Protein AF-A0A314UUN1-F1 (afdb_monomer_lite)

pLDDT: mean 72.48, std 25.04, range [30.12, 98.25]

Secondary structure (DSSP, 8-state):
--S-HHHHHHHHHHHHHHHHHSTTHHHHHHHTTHHHHHHHHHH-TTS-HHHHHHHHHHHHHHHH-TTTTTT-HHHHHHHHHHHHTTPPPTT--GGGGS---PPPP----------------------PPPHHHHHHHHHHHHHHHHHHHHHHHHS-TTHHHH-HHHHHHHHHHHHHHHHHHHHHHH-TT-HHHHHHHHHHHHHHHHHHHHHHHHHS-----------------------------------------------SHHHHHHHHHHH------------------------

Foldseek 3Di:
DDPDLVVLQVVLVVLVVCVVPPPCSVVVCVVVVVLVVLVVLLPPPPRDPNSNLSSLQVLVVQLPCCPPCVVPNVSVVSNVVCVVVVHDHPPPPPVVPDDPPDPDDPDDDDDDDDDDDPDPPPPPPPVAQDPVRLVVLLVQLVVLLVVLVVLVVPDDLVVLLPDPVNVVSLVSLVVSLVVLVSNCVVVPPVPVSNVSSVVSNVSSVVSNVVNVVSVDPPPDPPDPDPDDDPPDDDDDDDDDDDDDDDDDDDDDDDDDDDDDDDDPVVVVVVCCVVPPDDDDDDDDDDDDDDDDDDDDDDD

InterPro domains:
  IPR002014 VHS domain [PF00790] (3-86)
  IPR002014 VHS domain [PS50179] (1-90)
  IPR004152 GAT domain [PF03127] (142-216)
  IPR004152 GAT domain [PS50909] (129-216)
  IPR008942 ENTH/VHS [G3DSA:1.25.40.90] (2-107)
  IPR008942 ENTH/VHS [SSF48464] (3-90)
  IPR014645 Target of Myb protein 1 [PIRSF036948] (3-283)
  IPR038425 GAT domain superfamily [G3DSA:1.20.58.160] (129-217)
  IPR044836 TOM1-like protein, plant [PTHR46646] (1-294)

Sequence (299 aa):
MLKNPRVQYLSLVLLETCVKNCEKAFSEIAAERVLDEMVKLIDDPQTVVNNRNKALMLIEAWGESTGELRYLPVYEETYKSLRSRGIRFPGRDNESLAPIFTPPRSVSAPESDASLSQQIPHDIPVQGFTAEQTKEAFDVARNSIELLSTVFSSSTQQDALQDDLTATLVQQCRQSQSAVQRIIETAGENEALLFEALNVNDEIHKVLSKYEELMKPLVVPTEPEPAMIPVAVEADESLSHGKEDSLIRKPAASRGLVHAGSHDDMMDDLDEMIFGKKGGSSSEGSQDPKKQQPQQRMT

Organism: NCBI:txid2094558

Structure (mmCIF, N/CA/C/O backbone):
data_AF-A0A314UUN1-F1
#
_entry.id   AF-A0A314UUN1-F1
#
loop_
_atom_site.group_PDB
_atom_site.id
_atom_site.type_symbol
_atom_site.label_atom_id
_atom_site.label_alt_id
_atom_site.label_comp_id
_atom_site.label_asym_id
_atom_site.label_entity_id
_atom_site.label_seq_id
_atom_site.pdbx_PDB_ins_code
_atom_site.Cartn_x
_atom_site.Cartn_y
_atom_site.Cartn_z
_atom_site.occupancy
_atom_site.B_iso_or_equiv
_atom_site.auth_seq_id
_atom_site.auth_comp_id
_atom_site.auth_asym_id
_atom_site.auth_atom_id
_atom_site.pdbx_PDB_model_num
ATOM 1 N N . MET A 1 1 ? -7.505 -9.768 -14.049 1.00 60.72 1 MET A N 1
ATOM 2 C CA . MET A 1 1 ? -7.387 -8.311 -13.820 1.00 60.72 1 MET A CA 1
ATOM 3 C C . MET A 1 1 ? -8.308 -7.844 -12.699 1.00 60.72 1 MET A C 1
ATOM 5 O O . MET A 1 1 ? -9.526 -7.947 -12.818 1.00 60.72 1 MET A O 1
ATOM 9 N N . LEU A 1 2 ? -7.720 -7.369 -11.597 1.00 71.31 2 LEU A N 1
ATOM 10 C CA . LEU A 1 2 ? -8.434 -6.694 -10.506 1.00 71.31 2 LEU A CA 1
ATOM 11 C C . LEU A 1 2 ? -9.172 -5.478 -11.070 1.00 71.31 2 LEU A C 1
ATOM 13 O O . LEU A 1 2 ? -8.597 -4.757 -11.869 1.00 71.31 2 LEU A O 1
ATOM 17 N N . LYS A 1 3 ? -10.425 -5.234 -10.680 1.00 81.62 3 LYS A N 1
ATOM 18 C CA . LYS A 1 3 ? -11.211 -4.114 -11.238 1.00 81.62 3 LYS A CA 1
ATOM 19 C C . LYS A 1 3 ? -11.000 -2.790 -10.507 1.00 81.62 3 LYS A C 1
ATOM 21 O O . LYS A 1 3 ? -11.328 -1.742 -11.044 1.00 81.62 3 LYS A O 1
ATOM 26 N N . ASN A 1 4 ? -10.492 -2.835 -9.276 1.00 91.19 4 ASN A N 1
ATOM 27 C CA . ASN A 1 4 ? -10.320 -1.647 -8.451 1.00 91.19 4 ASN A CA 1
ATOM 28 C C . ASN A 1 4 ? -8.963 -0.981 -8.756 1.00 91.19 4 ASN A C 1
ATOM 30 O O . ASN A 1 4 ? -7.930 -1.600 -8.476 1.00 91.19 4 ASN A O 1
ATOM 34 N N . PRO A 1 5 ? -8.936 0.266 -9.266 1.00 91.25 5 PRO A N 1
ATOM 35 C CA . PRO A 1 5 ? -7.690 0.945 -9.613 1.00 91.25 5 PRO A CA 1
ATOM 36 C C . PRO A 1 5 ? -6.735 1.125 -8.432 1.00 91.25 5 PRO A C 1
ATOM 38 O O . PRO A 1 5 ? -5.525 1.006 -8.608 1.00 91.25 5 PRO A O 1
ATOM 41 N N . ARG A 1 6 ? -7.255 1.363 -7.221 1.00 91.31 6 ARG A N 1
ATOM 42 C CA . ARG A 1 6 ? -6.424 1.499 -6.018 1.00 91.31 6 ARG A CA 1
ATOM 43 C C . ARG A 1 6 ? -5.734 0.181 -5.684 1.00 91.31 6 ARG A C 1
ATOM 45 O O . ARG A 1 6 ? -4.546 0.175 -5.391 1.00 91.31 6 ARG A O 1
ATOM 52 N N . VAL A 1 7 ? -6.461 -0.932 -5.780 1.00 94.31 7 VAL A N 1
ATOM 53 C CA . VAL A 1 7 ? -5.893 -2.263 -5.518 1.00 94.31 7 VAL A CA 1
ATOM 54 C C . VAL A 1 7 ? -4.848 -2.614 -6.573 1.00 94.31 7 VAL A C 1
ATOM 56 O O . VAL A 1 7 ? -3.757 -3.020 -6.206 1.00 94.31 7 VAL A O 1
ATOM 59 N N . GLN A 1 8 ? -5.127 -2.383 -7.860 1.00 94.06 8 GLN A N 1
ATOM 60 C CA . GLN A 1 8 ? -4.140 -2.582 -8.930 1.00 94.06 8 GLN A CA 1
ATOM 61 C C . GLN A 1 8 ? -2.835 -1.815 -8.664 1.00 94.06 8 GLN A C 1
ATOM 63 O O . GLN A 1 8 ? -1.755 -2.387 -8.780 1.00 94.06 8 GLN A O 1
ATOM 68 N N . TYR A 1 9 ? -2.929 -0.532 -8.294 1.00 94.75 9 TYR A N 1
ATOM 69 C CA . TYR A 1 9 ? -1.755 0.291 -8.005 1.00 94.75 9 TYR A CA 1
ATOM 70 C C . TYR A 1 9 ? -0.958 -0.255 -6.819 1.00 94.75 9 TYR A C 1
ATOM 72 O O . TYR A 1 9 ? 0.248 -0.457 -6.926 1.00 94.75 9 TYR A O 1
ATOM 80 N N . LEU A 1 10 ? -1.639 -0.542 -5.705 1.00 95.00 10 LEU A N 1
ATOM 81 C CA . LEU A 1 10 ? -1.003 -1.096 -4.510 1.00 95.00 10 LEU A CA 1
ATOM 82 C C . LEU A 1 10 ? -0.373 -2.466 -4.784 1.00 95.00 10 LEU A C 1
ATOM 84 O O . LEU A 1 10 ? 0.708 -2.741 -4.278 1.00 95.00 10 LEU A O 1
ATOM 88 N N . SER A 1 11 ? -0.982 -3.299 -5.633 1.00 96.56 11 SER A N 1
ATOM 89 C CA . SER A 1 11 ? -0.382 -4.562 -6.073 1.00 96.56 11 SER A CA 1
ATOM 90 C C . SER A 1 11 ? 0.907 -4.349 -6.870 1.00 96.56 11 SER A C 1
ATOM 92 O O . SER A 1 11 ? 1.859 -5.092 -6.668 1.00 96.56 11 SER A O 1
ATOM 94 N N . LEU A 1 12 ? 0.975 -3.332 -7.738 1.00 96.69 12 LEU A N 1
ATOM 95 C CA . LEU A 1 12 ? 2.209 -2.990 -8.459 1.00 96.69 12 LEU A CA 1
ATOM 96 C C . LEU A 1 12 ? 3.297 -2.451 -7.516 1.00 96.69 12 LEU A C 1
ATOM 98 O O . LEU A 1 12 ? 4.469 -2.763 -7.706 1.00 96.69 12 LEU A O 1
ATOM 102 N N . VAL A 1 13 ? 2.925 -1.672 -6.495 1.00 96.19 13 VAL A N 1
ATOM 103 C CA . VAL A 1 13 ? 3.859 -1.206 -5.452 1.00 96.19 13 VAL A CA 1
ATOM 104 C C . VAL A 1 13 ? 4.384 -2.382 -4.632 1.00 96.19 13 VAL A C 1
ATOM 106 O O . VAL A 1 13 ? 5.586 -2.500 -4.432 1.00 96.19 13 VAL A O 1
ATOM 109 N N . LEU A 1 14 ? 3.506 -3.293 -4.211 1.00 96.38 14 LEU A N 1
ATOM 110 C CA . LEU A 1 14 ? 3.915 -4.499 -3.498 1.00 96.38 14 LEU A CA 1
ATOM 111 C C . LEU A 1 14 ? 4.858 -5.353 -4.352 1.00 96.38 14 LEU A C 1
ATOM 113 O O . LEU A 1 14 ? 5.885 -5.801 -3.853 1.00 96.38 14 LEU A O 1
ATOM 117 N N . LEU A 1 15 ? 4.540 -5.535 -5.637 1.00 97.12 15 LEU A N 1
ATOM 118 C CA . LEU A 1 15 ? 5.378 -6.278 -6.576 1.00 97.12 15 LEU A CA 1
ATOM 119 C C . LEU A 1 15 ? 6.791 -5.689 -6.658 1.00 97.12 15 LEU A C 1
ATOM 121 O O . LEU A 1 15 ? 7.762 -6.438 -6.611 1.00 97.12 15 LEU A O 1
ATOM 125 N N . GLU A 1 16 ? 6.902 -4.360 -6.726 1.00 95.50 16 GLU A N 1
ATOM 126 C CA . GLU A 1 16 ? 8.180 -3.645 -6.681 1.00 95.50 16 GLU A CA 1
ATOM 127 C C . GLU A 1 16 ? 8.947 -3.897 -5.378 1.00 95.50 16 GLU A C 1
ATOM 129 O O . GLU A 1 16 ? 10.147 -4.171 -5.404 1.00 95.50 16 GLU A O 1
ATOM 134 N N . THR A 1 17 ? 8.267 -3.822 -4.235 1.00 95.12 17 THR A N 1
ATOM 135 C CA . THR A 1 17 ? 8.888 -4.091 -2.936 1.00 95.12 17 THR A CA 1
ATOM 136 C C . THR A 1 17 ? 9.370 -5.540 -2.852 1.00 95.12 17 THR A C 1
ATOM 138 O O . THR A 1 17 ? 10.487 -5.778 -2.396 1.00 95.12 17 THR A O 1
ATOM 141 N N . CYS A 1 18 ? 8.592 -6.506 -3.344 1.00 95.69 18 CYS A N 1
ATOM 142 C CA . CYS A 1 18 ? 8.978 -7.916 -3.362 1.00 95.69 18 CYS A CA 1
ATOM 143 C C . CYS A 1 18 ? 10.227 -8.163 -4.213 1.00 95.69 18 CYS A C 1
ATOM 145 O O . CYS A 1 18 ? 11.138 -8.836 -3.745 1.00 95.69 18 CYS A O 1
ATOM 147 N N . VAL A 1 19 ? 10.331 -7.595 -5.422 1.00 94.62 19 VAL A N 1
ATOM 148 C CA . VAL A 1 19 ? 11.548 -7.783 -6.240 1.00 94.62 19 VAL A CA 1
ATOM 149 C C . VAL A 1 19 ? 12.795 -7.155 -5.630 1.00 94.62 19 VAL A C 1
ATOM 151 O O . VAL A 1 19 ? 13.887 -7.665 -5.847 1.00 94.62 19 VAL A O 1
ATOM 154 N N . LYS A 1 20 ? 12.642 -6.081 -4.848 1.00 92.69 20 LYS A N 1
ATOM 155 C CA . LYS A 1 20 ? 13.761 -5.417 -4.163 1.00 92.69 20 LYS A CA 1
ATOM 156 C C . 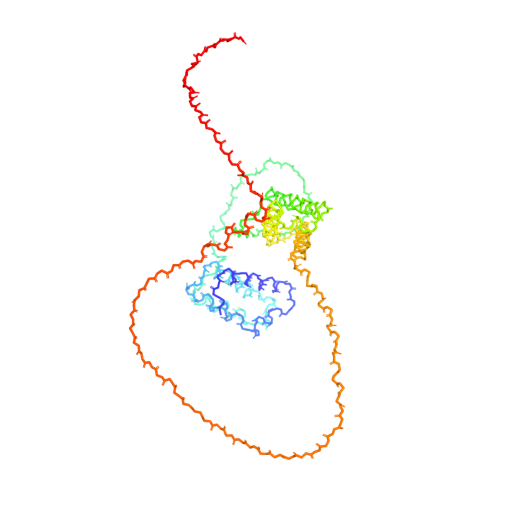LYS A 1 20 ? 14.242 -6.162 -2.917 1.00 92.69 20 LYS A C 1
ATOM 158 O O . LYS A 1 20 ? 15.404 -6.025 -2.556 1.00 92.69 20 LYS A O 1
ATOM 163 N N . ASN A 1 21 ? 13.361 -6.906 -2.248 1.00 93.44 21 ASN A N 1
ATOM 164 C CA . ASN A 1 21 ? 13.634 -7.454 -0.914 1.00 93.44 21 ASN A CA 1
ATOM 165 C C . ASN A 1 21 ? 13.647 -8.986 -0.853 1.00 93.44 21 ASN A C 1
ATOM 167 O O . ASN A 1 21 ? 14.103 -9.548 0.140 1.00 93.44 21 ASN A O 1
ATOM 171 N N . CYS A 1 22 ? 13.136 -9.678 -1.871 1.00 91.56 22 CYS A N 1
ATOM 172 C CA . CYS A 1 22 ? 13.026 -11.132 -1.866 1.00 91.56 22 CYS A CA 1
ATOM 173 C C . CYS A 1 22 ? 13.949 -11.759 -2.912 1.00 91.56 22 CYS A C 1
ATOM 175 O O . CYS A 1 22 ? 13.895 -11.436 -4.101 1.00 91.56 22 CYS A O 1
ATOM 177 N N . GLU A 1 23 ? 14.742 -12.739 -2.481 1.00 88.81 23 GLU A N 1
ATOM 178 C CA . GLU A 1 23 ? 15.488 -13.587 -3.404 1.00 88.81 23 GLU A CA 1
ATOM 179 C C . GLU A 1 23 ? 14.530 -14.332 -4.343 1.00 88.81 23 GLU A C 1
ATOM 181 O O . GLU A 1 23 ? 13.440 -14.746 -3.949 1.00 88.81 23 GLU A O 1
ATOM 186 N N . LYS A 1 24 ? 14.950 -14.531 -5.598 1.00 89.75 24 LYS A N 1
ATOM 187 C CA . LYS A 1 24 ? 14.203 -15.264 -6.640 1.00 89.75 24 LYS A CA 1
ATOM 188 C C . LYS A 1 24 ? 12.847 -14.671 -7.044 1.00 89.75 24 LYS A C 1
ATOM 190 O O . LYS A 1 24 ? 12.211 -15.242 -7.925 1.00 89.75 24 LYS A O 1
ATOM 195 N N . ALA A 1 25 ? 12.433 -13.515 -6.521 1.00 94.00 25 ALA A N 1
ATOM 196 C CA . ALA A 1 25 ? 11.166 -12.879 -6.897 1.00 94.00 25 ALA A CA 1
ATOM 197 C C . ALA A 1 25 ? 11.017 -12.703 -8.419 1.00 94.00 25 ALA A C 1
ATOM 199 O O . ALA A 1 25 ? 9.972 -13.017 -8.979 1.00 94.00 25 ALA A O 1
ATOM 200 N N . PHE A 1 26 ? 12.083 -12.298 -9.116 1.00 95.06 26 PHE A N 1
ATOM 201 C CA . PHE A 1 26 ? 12.085 -12.215 -10.581 1.00 95.06 26 PHE A CA 1
ATOM 202 C C . PHE A 1 26 ? 11.836 -13.566 -11.275 1.00 95.06 26 PHE A C 1
ATOM 204 O O . PHE A 1 26 ? 11.171 -13.631 -12.304 1.00 95.06 26 PHE A O 1
ATOM 211 N N . SER A 1 27 ? 12.326 -14.673 -10.717 1.00 94.75 27 SER A N 1
ATOM 212 C CA . SER A 1 27 ? 12.075 -16.000 -11.296 1.00 94.75 27 SER A CA 1
ATOM 213 C C . SER A 1 27 ? 10.602 -16.393 -11.167 1.00 94.75 27 SER A C 1
ATOM 215 O O . SER A 1 27 ? 10.014 -16.872 -12.133 1.00 94.75 27 SER A O 1
ATOM 217 N N . GLU A 1 28 ? 9.990 -16.120 -10.013 1.00 96.00 28 GLU A N 1
ATOM 218 C CA . GLU A 1 28 ? 8.566 -16.387 -9.768 1.00 96.00 28 GLU A CA 1
ATOM 219 C C . GLU A 1 28 ? 7.663 -15.514 -10.649 1.00 96.00 28 GLU A C 1
ATOM 221 O O . GLU A 1 28 ? 6.730 -16.004 -11.275 1.00 96.00 28 GLU A O 1
ATOM 226 N N . ILE A 1 29 ? 7.980 -14.224 -10.782 1.00 96.19 29 ILE A N 1
ATOM 227 C CA . ILE A 1 29 ? 7.238 -13.286 -11.641 1.00 96.19 29 ILE A CA 1
ATOM 228 C C . ILE A 1 29 ? 7.252 -13.744 -13.105 1.00 96.19 29 ILE A C 1
ATOM 230 O O . ILE A 1 29 ? 6.233 -13.638 -13.795 1.00 96.19 29 ILE A O 1
ATOM 234 N N . ALA A 1 30 ? 8.392 -14.254 -13.579 1.00 94.62 30 ALA A N 1
ATOM 235 C CA . ALA A 1 30 ? 8.507 -14.828 -14.913 1.00 94.62 30 ALA A CA 1
ATOM 236 C C . ALA A 1 30 ? 7.704 -16.136 -15.048 1.00 94.62 30 ALA A C 1
ATOM 238 O O . ALA A 1 30 ? 6.977 -16.301 -16.028 1.00 94.62 30 ALA A O 1
ATOM 239 N N . ALA A 1 31 ? 7.801 -17.041 -14.068 1.00 95.50 31 ALA A N 1
ATOM 240 C CA . ALA A 1 31 ? 7.106 -18.330 -14.074 1.00 95.50 31 ALA A CA 1
ATOM 241 C C . ALA A 1 31 ? 5.575 -18.175 -14.044 1.00 95.50 31 ALA A C 1
ATOM 243 O O . ALA A 1 31 ? 4.873 -18.795 -14.843 1.00 95.50 31 ALA A O 1
ATOM 244 N N . GLU A 1 32 ? 5.069 -17.276 -13.200 1.00 96.25 32 GLU A N 1
ATOM 245 C CA . GLU A 1 32 ? 3.642 -16.965 -13.046 1.00 96.25 32 GLU A CA 1
ATOM 246 C C . GLU A 1 32 ? 3.105 -16.023 -14.136 1.00 96.25 32 GLU A C 1
ATOM 248 O O . GLU A 1 32 ? 1.952 -15.591 -14.094 1.00 96.25 32 GLU A O 1
ATOM 253 N N . ARG A 1 33 ? 3.927 -15.694 -15.143 1.00 95.25 33 ARG A N 1
ATOM 254 C CA . ARG A 1 33 ? 3.548 -14.858 -16.295 1.00 95.25 33 ARG A CA 1
ATOM 255 C C . ARG A 1 33 ? 2.972 -13.498 -15.889 1.00 95.25 33 ARG A C 1
ATOM 257 O O . ARG A 1 33 ? 2.126 -12.931 -16.581 1.00 95.25 33 ARG A O 1
ATOM 264 N N . VAL A 1 34 ? 3.461 -12.932 -14.788 1.00 96.69 34 VAL A N 1
ATOM 265 C CA . VAL A 1 34 ? 2.991 -11.639 -14.271 1.00 96.69 34 VAL A CA 1
ATOM 266 C C . VAL A 1 34 ? 3.277 -10.512 -15.271 1.00 96.69 34 VAL A C 1
ATOM 268 O O . VAL A 1 34 ? 2.466 -9.595 -15.398 1.00 96.69 34 VAL A O 1
ATOM 271 N N . LEU A 1 35 ? 4.368 -10.604 -16.048 1.00 96.31 35 LEU A N 1
ATOM 272 C CA . LEU A 1 35 ? 4.652 -9.654 -17.133 1.00 96.31 35 LEU A CA 1
ATOM 273 C C . LEU A 1 35 ? 3.529 -9.615 -18.174 1.00 96.31 35 LEU A C 1
ATOM 275 O O . LEU A 1 35 ? 3.177 -8.528 -18.627 1.00 96.31 35 LEU A O 1
ATOM 279 N N . ASP A 1 36 ? 2.922 -10.754 -18.512 1.00 97.25 36 ASP A N 1
ATOM 280 C CA . ASP A 1 36 ? 1.821 -10.796 -19.480 1.00 97.25 36 ASP A CA 1
ATOM 281 C C . ASP A 1 36 ? 0.597 -10.047 -18.946 1.00 97.25 36 ASP A C 1
ATOM 283 O O . ASP A 1 36 ? -0.061 -9.310 -19.681 1.00 97.25 36 ASP A O 1
ATOM 287 N N . GLU A 1 37 ? 0.298 -10.197 -17.655 1.00 96.69 37 GLU A N 1
ATOM 288 C CA . GLU A 1 37 ? -0.764 -9.435 -17.002 1.00 96.69 37 GLU A CA 1
ATOM 289 C C . GLU A 1 37 ? -0.424 -7.938 -16.963 1.00 96.69 37 GLU A C 1
ATOM 291 O O . GLU A 1 37 ? -1.279 -7.112 -17.271 1.00 96.69 37 GLU A O 1
ATOM 296 N N . MET A 1 38 ? 0.823 -7.551 -16.684 1.00 97.19 38 MET A N 1
ATOM 297 C CA . MET A 1 38 ? 1.232 -6.142 -16.746 1.00 97.19 38 MET A CA 1
ATOM 298 C C . MET A 1 38 ? 1.097 -5.562 -18.161 1.00 97.19 38 MET A C 1
ATOM 300 O O . MET A 1 38 ? 0.637 -4.431 -18.316 1.00 97.19 38 MET A O 1
ATOM 304 N N . VAL A 1 39 ? 1.421 -6.333 -19.203 1.00 97.50 39 VAL A N 1
ATOM 305 C CA . VAL A 1 39 ? 1.206 -5.925 -20.601 1.00 97.50 39 VAL A CA 1
ATOM 306 C C . VAL A 1 39 ? -0.285 -5.769 -20.902 1.00 97.50 39 VAL A C 1
ATOM 308 O O . VAL A 1 39 ? -0.679 -4.757 -21.477 1.00 97.50 39 VAL A O 1
ATOM 311 N N . LYS A 1 40 ? -1.141 -6.697 -20.451 1.00 96.44 40 LYS A N 1
ATOM 312 C CA . LYS A 1 40 ? -2.606 -6.557 -20.573 1.00 96.44 40 LYS A CA 1
ATOM 313 C C . LYS A 1 40 ? -3.121 -5.305 -19.863 1.00 96.44 40 LYS A C 1
ATOM 315 O O . LYS A 1 40 ? -3.986 -4.621 -20.399 1.00 96.44 40 LYS A O 1
ATOM 320 N N . LEU A 1 41 ? -2.584 -4.995 -18.682 1.00 95.69 41 LEU A N 1
ATOM 321 C CA . LEU A 1 41 ? -2.925 -3.785 -17.934 1.00 95.69 41 LEU A CA 1
ATOM 322 C C . LEU A 1 41 ? -2.558 -2.520 -18.723 1.00 95.69 41 LEU A C 1
ATOM 324 O O . LEU A 1 41 ? -3.328 -1.561 -18.735 1.00 95.69 41 LEU A O 1
ATOM 328 N N . ILE A 1 42 ? -1.397 -2.516 -19.383 1.00 96.62 42 ILE A N 1
ATOM 329 C CA . ILE A 1 42 ? -0.93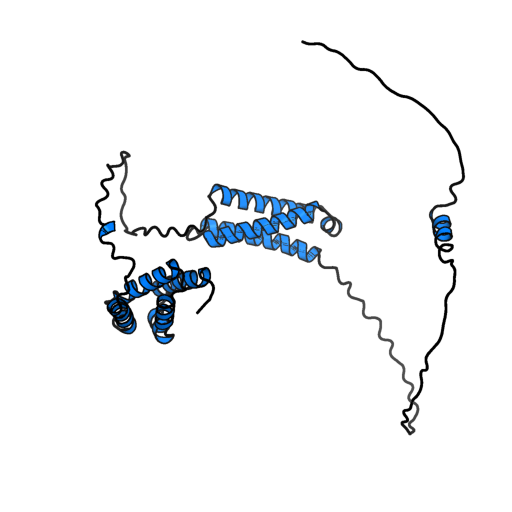7 -1.397 -20.214 1.00 96.62 42 ILE A CA 1
ATOM 330 C C . ILE A 1 42 ? -1.830 -1.221 -21.445 1.00 96.62 42 ILE A C 1
ATOM 332 O O . ILE A 1 42 ? -2.200 -0.089 -21.771 1.00 96.62 42 ILE A O 1
ATOM 336 N N . ASP A 1 43 ? -2.189 -2.333 -22.083 1.00 95.88 43 ASP A N 1
ATOM 337 C CA . ASP A 1 43 ? -2.951 -2.370 -23.330 1.00 95.88 43 ASP A CA 1
ATOM 338 C C . ASP A 1 43 ? -4.443 -2.074 -23.145 1.00 95.88 43 ASP A C 1
ATOM 340 O O . ASP A 1 43 ? -5.095 -1.620 -24.085 1.00 95.88 43 ASP A O 1
ATOM 344 N N . ASP A 1 44 ? -4.991 -2.288 -21.947 1.00 95.06 44 ASP A N 1
ATOM 345 C CA . ASP A 1 44 ? -6.377 -1.944 -21.637 1.00 95.06 44 ASP A CA 1
ATOM 346 C C . ASP A 1 44 ? -6.553 -0.414 -21.607 1.00 95.06 44 ASP A C 1
ATOM 348 O O . ASP A 1 44 ? -6.003 0.240 -20.716 1.00 95.06 44 ASP A O 1
ATOM 352 N N . PRO A 1 45 ? -7.335 0.194 -22.523 1.00 92.12 45 PRO A N 1
ATOM 353 C CA . PRO A 1 45 ? -7.552 1.639 -22.555 1.00 92.12 45 PRO A CA 1
ATOM 354 C C . PRO A 1 45 ? -8.283 2.170 -21.313 1.00 92.12 45 PRO A C 1
ATOM 356 O O . PRO A 1 45 ? -8.125 3.345 -20.986 1.00 92.12 45 PRO A O 1
ATOM 359 N N . GLN A 1 46 ? -9.041 1.330 -20.600 1.00 93.19 46 GLN A N 1
ATOM 360 C CA . GLN A 1 46 ? -9.768 1.709 -19.383 1.00 93.19 46 GLN A CA 1
ATOM 361 C C . GLN A 1 46 ? -8.866 1.773 -18.143 1.00 93.19 46 GLN A C 1
ATOM 363 O O . GLN A 1 46 ? -9.277 2.294 -17.104 1.00 93.19 46 GLN A O 1
ATOM 368 N N . THR A 1 47 ? -7.626 1.284 -18.233 1.00 94.38 47 THR A N 1
ATOM 369 C CA . THR A 1 47 ? -6.669 1.371 -17.130 1.00 94.38 47 THR A CA 1
ATOM 370 C C . THR A 1 47 ? -6.355 2.827 -16.786 1.00 94.38 47 THR A C 1
ATOM 372 O O . THR A 1 47 ? -5.975 3.635 -17.645 1.00 94.38 47 THR A O 1
ATOM 375 N N . VAL A 1 48 ? -6.448 3.141 -15.491 1.00 93.50 48 VAL A N 1
ATOM 376 C CA . VAL A 1 48 ? -6.085 4.446 -14.927 1.00 93.50 48 VAL A CA 1
ATOM 377 C C . VAL A 1 48 ? -4.624 4.774 -15.241 1.00 93.50 48 VAL A C 1
ATOM 379 O O . VAL A 1 48 ? -3.734 3.945 -15.056 1.00 93.50 48 VAL A O 1
ATOM 382 N N . VAL A 1 49 ? -4.373 6.008 -15.687 1.00 92.75 49 VAL A N 1
ATOM 383 C CA . VAL A 1 49 ? -3.061 6.473 -16.173 1.00 92.75 49 VAL A CA 1
ATOM 384 C C . VAL A 1 49 ? -1.936 6.183 -15.180 1.00 92.75 49 VAL A C 1
ATOM 386 O O . VAL A 1 49 ? -0.910 5.642 -15.576 1.00 92.75 49 VAL A O 1
ATOM 389 N N . ASN A 1 50 ? -2.145 6.449 -13.889 1.00 91.62 50 ASN A N 1
ATOM 390 C CA . ASN A 1 50 ? -1.134 6.206 -12.855 1.00 91.62 50 ASN A CA 1
ATOM 391 C C . ASN A 1 50 ? -0.739 4.725 -12.748 1.00 91.62 50 ASN A C 1
ATOM 393 O O . ASN A 1 50 ? 0.436 4.415 -12.563 1.00 91.62 50 ASN A O 1
ATOM 397 N N . ASN A 1 51 ? -1.692 3.806 -12.919 1.00 95.06 51 ASN A N 1
ATOM 398 C CA . ASN A 1 51 ? -1.445 2.364 -12.864 1.00 95.06 51 ASN A CA 1
ATOM 399 C C . ASN A 1 51 ? -0.666 1.907 -14.096 1.00 95.06 51 ASN A C 1
ATOM 401 O O . ASN A 1 51 ? 0.319 1.181 -13.971 1.00 95.06 51 ASN A O 1
ATOM 405 N N . ARG A 1 52 ? -1.073 2.391 -15.278 1.00 95.94 52 ARG A N 1
ATOM 406 C CA . ARG A 1 52 ? -0.353 2.154 -16.535 1.00 95.94 52 ARG A CA 1
ATOM 407 C C . ARG A 1 52 ? 1.085 2.668 -16.439 1.00 95.94 52 ARG A C 1
ATOM 409 O O . ARG A 1 52 ? 2.011 1.928 -16.751 1.00 95.94 52 ARG A O 1
ATOM 416 N N . ASN A 1 53 ? 1.278 3.890 -15.944 1.00 95.38 53 ASN A N 1
ATOM 417 C CA . ASN A 1 53 ? 2.601 4.487 -15.762 1.00 95.38 53 ASN A CA 1
ATOM 418 C C . ASN A 1 53 ? 3.451 3.690 -14.772 1.00 95.38 53 ASN A C 1
ATOM 420 O O . ASN A 1 53 ? 4.618 3.442 -15.052 1.00 95.38 53 ASN A O 1
ATOM 424 N N . LYS A 1 54 ? 2.878 3.236 -13.650 1.00 96.06 54 LYS A N 1
ATOM 425 C CA . LYS A 1 54 ? 3.602 2.398 -12.687 1.00 96.06 54 LYS A CA 1
ATOM 426 C C . LYS A 1 54 ? 4.065 1.082 -13.307 1.00 96.06 54 LYS A C 1
ATOM 428 O O . LYS A 1 54 ? 5.226 0.726 -13.145 1.00 96.06 54 LYS A O 1
ATOM 433 N N . ALA A 1 55 ? 3.199 0.402 -14.058 1.00 97.38 55 ALA A N 1
ATOM 434 C CA . ALA A 1 55 ? 3.573 -0.818 -14.769 1.00 97.38 55 ALA A CA 1
ATOM 435 C C . ALA A 1 55 ? 4.682 -0.566 -15.805 1.00 97.38 55 ALA A C 1
ATOM 437 O O . ALA A 1 55 ? 5.633 -1.340 -15.877 1.00 97.38 55 ALA A O 1
ATOM 438 N N . LEU A 1 56 ? 4.601 0.538 -16.557 1.00 97.31 56 LEU A N 1
ATOM 439 C CA . LEU A 1 56 ? 5.643 0.933 -17.507 1.00 97.31 56 LEU A CA 1
ATOM 440 C C . LEU A 1 56 ? 6.982 1.206 -16.813 1.00 97.31 56 LEU A C 1
ATOM 442 O O . LEU A 1 56 ? 7.991 0.673 -17.258 1.00 97.31 56 LEU A O 1
ATOM 446 N N . MET A 1 57 ? 6.997 1.959 -15.707 1.00 95.81 57 MET A N 1
ATOM 447 C CA . MET A 1 57 ? 8.225 2.218 -14.939 1.00 95.81 57 MET A CA 1
ATOM 448 C C . MET A 1 57 ? 8.899 0.921 -14.480 1.00 95.81 57 MET A C 1
ATOM 450 O O . MET A 1 57 ? 10.111 0.782 -14.607 1.00 95.81 57 MET A O 1
ATOM 454 N N . LEU A 1 58 ? 8.119 -0.044 -13.981 1.00 97.00 58 LEU A N 1
ATOM 455 C CA . LEU A 1 58 ? 8.661 -1.337 -13.555 1.00 97.00 58 LEU A CA 1
ATOM 456 C C . LEU A 1 58 ? 9.244 -2.126 -14.731 1.00 97.00 58 LEU A C 1
ATOM 458 O O . LEU A 1 58 ? 10.360 -2.627 -14.633 1.00 97.00 58 LEU A O 1
ATOM 462 N N . ILE A 1 59 ? 8.528 -2.202 -15.857 1.00 96.94 59 ILE A N 1
ATOM 463 C CA . ILE A 1 59 ? 9.016 -2.925 -17.039 1.00 96.94 59 ILE A CA 1
ATOM 464 C C . ILE A 1 59 ? 10.275 -2.269 -17.624 1.00 96.94 59 ILE A C 1
ATOM 466 O O . ILE A 1 59 ? 11.167 -2.993 -18.057 1.00 96.94 59 ILE A O 1
ATOM 470 N N . GLU A 1 60 ? 10.382 -0.937 -17.628 1.00 95.69 60 GLU A N 1
ATOM 471 C CA . GLU A 1 60 ? 11.614 -0.246 -18.047 1.00 95.69 60 GLU A CA 1
ATOM 472 C C . GLU A 1 60 ? 12.773 -0.582 -17.112 1.00 95.69 60 GLU A C 1
ATOM 474 O O . GLU A 1 60 ? 13.803 -1.065 -17.577 1.00 95.69 60 GLU A O 1
ATOM 479 N N . ALA A 1 61 ? 12.580 -0.428 -15.799 1.00 94.31 61 ALA A N 1
ATOM 480 C CA . ALA A 1 61 ? 13.616 -0.708 -14.810 1.00 94.31 61 ALA A CA 1
ATOM 481 C C . ALA A 1 61 ? 14.140 -2.152 -14.906 1.00 94.31 61 ALA A C 1
ATOM 483 O O . ALA A 1 61 ? 15.346 -2.388 -14.860 1.00 94.31 61 ALA A O 1
ATOM 484 N N . TRP A 1 62 ? 13.247 -3.129 -15.078 1.00 95.44 62 TRP A N 1
ATOM 485 C CA . TRP A 1 62 ? 13.638 -4.534 -15.200 1.00 95.44 62 TRP A CA 1
ATOM 486 C C . TRP A 1 62 ? 14.234 -4.853 -16.573 1.00 95.44 62 TRP A C 1
ATOM 488 O O . TRP A 1 62 ? 15.240 -5.551 -16.662 1.00 95.44 62 TRP A O 1
ATOM 498 N N . GLY A 1 63 ? 13.657 -4.319 -17.650 1.00 94.25 63 GLY A N 1
ATOM 499 C CA . GLY A 1 63 ? 14.146 -4.537 -19.010 1.00 94.25 63 GLY A CA 1
ATOM 500 C C . GLY A 1 63 ? 15.518 -3.916 -19.280 1.00 94.25 63 GLY A C 1
ATOM 501 O O . GLY A 1 63 ? 16.248 -4.409 -20.139 1.00 94.25 63 GLY A O 1
ATOM 502 N N . GLU A 1 64 ? 15.884 -2.861 -18.548 1.00 91.69 64 GLU A N 1
ATOM 503 C CA . GLU A 1 64 ? 17.197 -2.212 -18.627 1.00 91.69 64 GLU A CA 1
ATOM 504 C C . GLU A 1 64 ? 18.233 -2.812 -17.658 1.00 91.69 64 GLU A C 1
ATOM 506 O O . GLU A 1 64 ? 19.434 -2.576 -17.831 1.00 91.69 64 GLU A O 1
ATOM 511 N N . SER A 1 65 ? 17.816 -3.662 -16.706 1.00 89.81 65 SER A N 1
ATOM 512 C CA . SER A 1 65 ? 18.705 -4.367 -15.765 1.00 89.81 65 SER A CA 1
ATOM 513 C C . SER A 1 65 ? 19.442 -5.547 -16.423 1.00 89.81 65 SER A C 1
ATOM 515 O O . SER A 1 65 ? 19.370 -6.712 -16.023 1.00 89.81 65 SER A O 1
ATOM 517 N N . THR A 1 66 ? 20.215 -5.226 -17.459 1.00 73.62 66 THR A N 1
ATOM 518 C CA . THR A 1 66 ? 21.014 -6.153 -18.277 1.00 73.62 66 THR A CA 1
ATOM 519 C C . THR A 1 66 ? 22.187 -6.793 -17.533 1.00 73.62 66 THR A C 1
ATOM 521 O O . THR A 1 66 ? 22.911 -7.592 -18.116 1.00 73.62 66 THR A O 1
ATOM 524 N N . GLY A 1 67 ? 22.424 -6.451 -16.267 1.00 81.12 67 GLY A N 1
ATOM 525 C CA . GLY A 1 67 ? 23.404 -7.124 -15.415 1.00 81.12 67 GLY A CA 1
ATOM 526 C C . GLY A 1 67 ? 22.765 -8.267 -14.633 1.00 81.12 67 GLY A C 1
ATOM 527 O O . GLY A 1 67 ? 23.150 -9.428 -14.802 1.00 81.12 67 GLY A O 1
ATOM 528 N N . GLU A 1 68 ? 21.786 -7.903 -13.806 1.00 81.44 68 GLU A N 1
ATOM 529 C CA . GLU A 1 68 ? 21.122 -8.753 -12.816 1.00 81.44 68 GLU A CA 1
ATOM 530 C C . GLU A 1 68 ? 20.169 -9.765 -13.457 1.00 81.44 68 GLU A C 1
ATOM 532 O O . GLU A 1 68 ? 20.143 -10.920 -13.046 1.00 81.44 68 GLU A O 1
ATOM 537 N N . LEU A 1 69 ? 19.447 -9.378 -14.514 1.00 88.62 69 LEU A N 1
ATOM 538 C CA . LEU A 1 69 ? 18.373 -10.192 -15.097 1.00 88.62 69 LEU A CA 1
ATOM 539 C C . LEU A 1 69 ? 18.760 -10.915 -16.392 1.00 88.62 69 LEU A C 1
ATOM 541 O O . LEU A 1 69 ? 17.890 -11.415 -17.100 1.00 88.62 69 LEU A O 1
ATOM 545 N N . ARG A 1 70 ? 20.057 -11.054 -16.705 1.00 88.19 70 ARG A N 1
ATOM 546 C CA . ARG A 1 70 ? 20.511 -11.730 -17.947 1.00 88.19 70 ARG A CA 1
ATOM 547 C C . ARG A 1 70 ? 20.004 -13.155 -18.118 1.00 88.19 70 ARG A C 1
ATOM 549 O O . ARG A 1 70 ? 19.873 -13.622 -19.243 1.00 88.19 70 ARG A O 1
ATOM 556 N N . TYR A 1 71 ? 19.759 -13.856 -17.016 1.00 91.25 71 TYR A N 1
ATOM 557 C CA . TYR A 1 71 ? 19.257 -15.229 -17.033 1.00 91.25 71 TYR A CA 1
ATOM 558 C C . TYR A 1 71 ? 17.736 -15.309 -17.271 1.00 91.25 71 TYR A C 1
ATOM 560 O O . TYR A 1 71 ? 17.214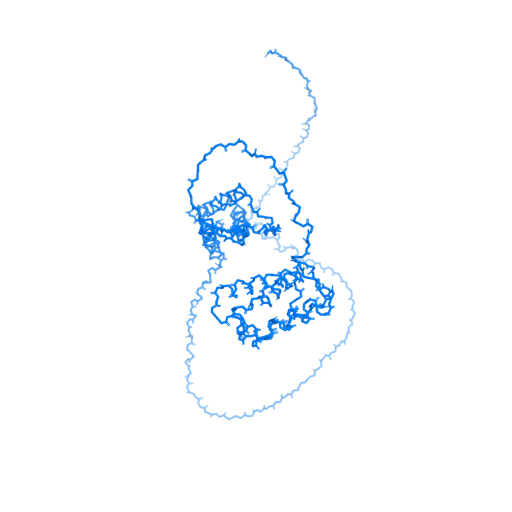 -16.400 -17.486 1.00 91.25 71 TYR A O 1
ATOM 568 N N . LEU A 1 72 ? 17.034 -14.169 -17.271 1.00 94.19 72 LEU A N 1
ATOM 569 C CA . LEU A 1 72 ? 15.596 -14.041 -17.514 1.00 94.19 72 LEU A CA 1
ATOM 570 C C . LEU A 1 72 ? 15.355 -13.085 -18.701 1.00 94.19 72 LEU A C 1
ATOM 572 O O . LEU A 1 72 ? 14.919 -11.949 -18.507 1.00 94.19 72 LEU A O 1
ATOM 576 N N . PRO A 1 73 ? 15.598 -13.524 -19.952 1.00 93.88 73 PRO A N 1
ATOM 577 C CA . PRO A 1 73 ? 15.499 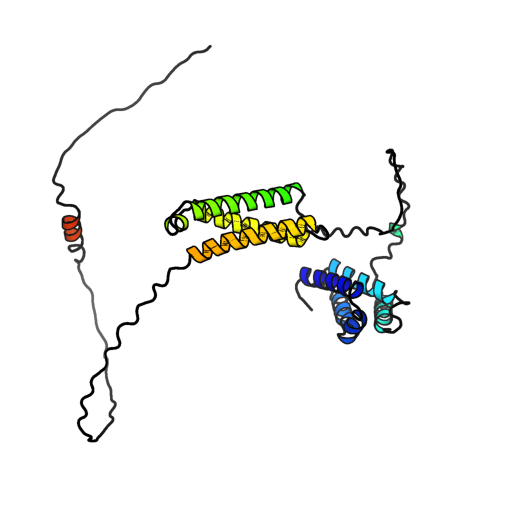-12.662 -21.139 1.00 93.88 73 PRO A CA 1
ATOM 578 C C . PRO A 1 73 ? 14.096 -12.076 -21.362 1.00 93.88 73 PRO A C 1
ATOM 580 O O . PRO A 1 73 ? 13.958 -11.029 -21.992 1.00 93.88 73 PRO A O 1
ATOM 583 N N . VAL A 1 74 ? 13.060 -12.697 -20.787 1.00 96.00 74 VAL A N 1
ATOM 584 C CA . VAL A 1 74 ? 11.659 -12.259 -20.881 1.00 96.00 74 VAL A CA 1
ATOM 585 C C . VAL A 1 74 ? 11.450 -10.795 -20.471 1.00 96.00 74 VAL A C 1
ATOM 587 O O . VAL A 1 74 ? 10.609 -10.114 -21.057 1.00 96.00 74 VAL A O 1
ATOM 590 N N . TYR A 1 75 ? 12.225 -10.274 -19.513 1.00 96.75 75 TYR A N 1
ATOM 591 C CA . TYR A 1 75 ? 12.125 -8.877 -19.078 1.00 96.75 75 TYR A CA 1
ATOM 592 C C . TYR A 1 75 ? 12.597 -7.908 -20.164 1.00 96.75 75 TYR A C 1
ATOM 594 O O . TYR A 1 75 ? 11.873 -6.981 -20.538 1.00 96.75 75 TYR A O 1
ATOM 602 N N . GLU A 1 76 ? 13.787 -8.154 -20.714 1.00 96.38 76 GLU A N 1
ATOM 603 C CA . GLU A 1 76 ? 14.365 -7.348 -21.790 1.00 96.38 76 GLU A CA 1
ATOM 604 C C . GLU A 1 76 ? 13.519 -7.446 -23.070 1.00 96.38 76 GLU A C 1
ATOM 606 O O . GLU A 1 76 ? 13.253 -6.435 -23.727 1.00 96.38 76 GLU A O 1
ATOM 611 N N . GLU A 1 77 ? 13.050 -8.648 -23.412 1.00 96.56 77 GLU A N 1
ATOM 612 C CA . GLU A 1 77 ? 12.179 -8.889 -24.565 1.00 96.56 77 GLU A CA 1
ATOM 613 C C . GLU A 1 77 ? 10.847 -8.144 -24.442 1.00 96.56 77 GLU A C 1
ATOM 615 O O . GLU A 1 77 ? 10.429 -7.475 -25.391 1.00 96.56 77 GLU A O 1
ATOM 620 N N . THR A 1 78 ? 10.207 -8.193 -23.269 1.00 97.62 78 THR A N 1
ATOM 621 C CA . THR A 1 78 ? 8.941 -7.488 -23.021 1.00 97.62 78 THR A CA 1
ATOM 622 C C . THR A 1 78 ? 9.124 -5.980 -23.147 1.00 97.62 78 THR A C 1
ATOM 624 O O . THR A 1 78 ? 8.358 -5.317 -23.851 1.00 97.62 78 THR A O 1
ATOM 627 N N . TYR A 1 79 ? 10.176 -5.429 -22.539 1.00 97.00 79 TYR A N 1
ATOM 628 C CA . TYR A 1 79 ? 10.497 -4.009 -22.647 1.00 97.00 79 TYR A CA 1
ATOM 629 C C . TYR A 1 79 ? 10.740 -3.573 -24.102 1.00 97.00 79 TYR A C 1
ATOM 631 O O . TYR A 1 79 ? 10.128 -2.612 -24.583 1.00 97.00 79 TYR A O 1
ATOM 639 N N . LYS A 1 80 ? 11.577 -4.307 -24.848 1.00 96.12 80 LYS A N 1
ATOM 640 C CA . LYS A 1 80 ? 11.846 -4.026 -26.269 1.00 96.12 80 LYS A CA 1
ATOM 641 C C . LYS A 1 80 ? 10.594 -4.157 -27.135 1.00 96.12 80 LYS A C 1
ATOM 643 O O . LYS A 1 80 ? 10.405 -3.338 -28.033 1.00 96.12 80 LYS A O 1
ATOM 648 N N . SER A 1 81 ? 9.740 -5.140 -26.857 1.00 97.69 81 SER A N 1
ATOM 649 C CA . SER A 1 81 ? 8.463 -5.348 -27.549 1.00 97.69 81 SER A CA 1
ATOM 650 C C . SER A 1 81 ? 7.504 -4.171 -27.345 1.00 97.69 81 SER A C 1
ATOM 652 O O . SER A 1 81 ? 6.943 -3.643 -28.304 1.00 97.69 81 SER A O 1
ATOM 654 N N . LEU A 1 82 ? 7.363 -3.667 -26.115 1.00 97.06 82 LEU A N 1
ATOM 655 C CA . LEU A 1 82 ? 6.546 -2.476 -25.857 1.00 97.06 82 LEU A CA 1
ATOM 656 C C . LEU A 1 82 ? 7.114 -1.234 -26.562 1.00 97.06 82 LEU A C 1
ATOM 658 O O . LEU A 1 82 ? 6.358 -0.458 -27.152 1.00 97.06 82 LEU A O 1
ATOM 662 N N . ARG A 1 83 ? 8.444 -1.067 -26.586 1.00 95.44 83 ARG A N 1
ATOM 663 C CA . ARG A 1 83 ? 9.076 0.042 -27.322 1.00 95.44 83 ARG A CA 1
ATOM 664 C C . ARG A 1 83 ? 8.896 -0.062 -28.834 1.00 95.44 83 ARG A C 1
ATOM 666 O O . ARG A 1 83 ? 8.638 0.959 -29.468 1.00 95.44 83 ARG A O 1
ATOM 673 N N . SER A 1 84 ? 8.992 -1.255 -29.421 1.00 97.31 84 SER A N 1
ATOM 674 C CA . SER A 1 84 ? 8.784 -1.442 -30.865 1.00 97.31 84 SER A CA 1
ATOM 675 C C . SER A 1 84 ? 7.332 -1.187 -31.286 1.00 97.31 84 SER A C 1
ATOM 677 O O . SER A 1 84 ? 7.093 -0.736 -32.404 1.00 97.31 84 SER A O 1
ATOM 679 N N . ARG A 1 85 ? 6.374 -1.368 -30.367 1.00 96.44 85 ARG A N 1
ATOM 680 C CA . ARG A 1 85 ? 4.962 -0.971 -30.521 1.00 96.44 85 ARG A CA 1
ATOM 681 C C . ARG A 1 85 ? 4.721 0.540 -30.402 1.00 96.44 85 ARG A C 1
ATOM 683 O O . ARG A 1 85 ? 3.593 0.989 -30.579 1.00 96.44 85 ARG A O 1
ATOM 690 N N . GLY A 1 86 ? 5.753 1.330 -30.099 1.00 93.25 86 GLY A N 1
ATOM 691 C CA . GLY A 1 86 ? 5.663 2.785 -29.966 1.00 93.25 86 GLY A CA 1
ATOM 692 C C . GLY A 1 86 ? 5.209 3.278 -28.589 1.00 93.25 86 GLY A C 1
ATOM 693 O O . GLY A 1 86 ? 4.931 4.469 -28.439 1.00 93.25 86 GLY A O 1
ATOM 694 N N . ILE A 1 87 ? 5.149 2.405 -27.577 1.00 94.44 87 ILE A N 1
ATOM 695 C CA . ILE A 1 87 ? 4.779 2.801 -26.214 1.00 94.44 87 ILE A CA 1
ATOM 696 C C . ILE A 1 87 ? 5.899 3.654 -25.608 1.00 94.44 87 ILE A C 1
ATOM 698 O O . ILE A 1 87 ? 7.080 3.297 -25.647 1.00 94.44 87 ILE A O 1
ATOM 702 N N . ARG A 1 88 ? 5.519 4.812 -25.059 1.00 91.25 88 ARG A N 1
ATOM 703 C CA . ARG A 1 88 ? 6.430 5.750 -24.396 1.00 91.25 88 ARG A CA 1
ATOM 704 C C . ARG A 1 88 ? 6.514 5.429 -22.912 1.00 91.25 88 ARG A C 1
ATOM 706 O O . ARG A 1 88 ? 5.491 5.316 -22.245 1.00 91.25 88 ARG A O 1
ATOM 713 N N . PHE A 1 89 ? 7.739 5.328 -22.416 1.00 92.50 89 PHE A N 1
ATOM 714 C CA . PHE A 1 89 ? 8.010 5.088 -21.009 1.00 92.50 89 PHE A CA 1
ATOM 715 C C . PHE A 1 89 ? 8.210 6.416 -20.252 1.00 92.50 89 PHE A C 1
ATOM 717 O O . PHE A 1 89 ? 8.844 7.333 -20.795 1.00 92.50 89 PHE A O 1
ATOM 724 N N . PRO A 1 90 ? 7.625 6.555 -19.048 1.00 80.25 90 PRO A N 1
ATOM 725 C CA . PRO A 1 90 ? 7.660 7.775 -18.243 1.00 80.25 90 PRO A CA 1
ATOM 726 C C . PRO A 1 90 ? 9.023 7.936 -17.545 1.00 80.25 90 PRO A C 1
ATOM 728 O O . PRO A 1 90 ? 9.191 7.585 -16.386 1.00 80.25 90 PRO A O 1
ATOM 731 N N . GLY A 1 91 ? 10.001 8.452 -18.284 1.00 63.69 91 GLY A N 1
ATOM 732 C CA . GLY A 1 91 ? 11.348 8.779 -17.787 1.00 63.69 91 GLY A CA 1
ATOM 733 C C . GLY A 1 91 ? 12.248 9.417 -18.851 1.00 63.69 91 GLY A C 1
ATOM 734 O O . GLY A 1 91 ? 13.469 9.430 -18.730 1.00 63.69 91 GLY A O 1
ATOM 735 N N . ARG A 1 92 ? 11.651 9.881 -19.957 1.00 56.47 92 ARG A N 1
ATOM 736 C CA . ARG A 1 92 ? 12.347 10.294 -21.188 1.00 56.47 92 ARG A CA 1
ATOM 737 C C . ARG A 1 92 ? 11.957 11.687 -21.665 1.00 56.47 92 ARG A C 1
ATOM 739 O O . ARG A 1 92 ? 12.230 12.028 -22.819 1.00 56.47 92 ARG A O 1
ATOM 746 N N . ASP A 1 93 ? 11.308 12.494 -20.836 1.00 45.47 93 ASP A N 1
ATOM 747 C CA . ASP A 1 93 ? 11.242 13.921 -21.099 1.00 45.47 93 ASP A CA 1
ATOM 748 C C . ASP A 1 93 ? 12.612 14.531 -20.785 1.00 45.47 93 ASP A C 1
ATOM 750 O O . ASP A 1 93 ? 12.937 14.942 -19.677 1.00 45.47 93 ASP A O 1
ATOM 754 N N . ASN A 1 94 ? 13.419 14.652 -21.839 1.00 46.31 94 ASN A N 1
ATOM 755 C CA . ASN A 1 94 ? 14.596 15.523 -21.899 1.00 46.31 94 ASN A CA 1
ATOM 756 C C . ASN A 1 94 ? 14.297 16.996 -21.502 1.00 46.31 94 ASN A C 1
ATOM 758 O O . ASN A 1 94 ? 15.212 17.812 -21.487 1.00 46.31 94 ASN A O 1
ATOM 762 N N . GLU A 1 95 ? 13.041 17.346 -21.208 1.00 46.41 95 GLU A N 1
ATOM 763 C CA . GLU A 1 95 ? 12.582 18.649 -20.718 1.00 46.41 95 GLU A CA 1
ATOM 764 C C . GLU A 1 95 ? 12.905 18.862 -19.222 1.00 46.41 95 GLU A C 1
ATOM 766 O O . GLU A 1 95 ? 13.127 19.993 -18.798 1.00 46.41 95 GLU A O 1
ATOM 771 N N . SER A 1 96 ? 13.024 17.794 -18.417 1.00 48.00 96 SER A N 1
ATOM 772 C CA . SER A 1 96 ? 13.341 17.905 -16.980 1.00 48.00 96 SER A CA 1
ATOM 773 C C . SER A 1 96 ? 14.840 18.115 -16.682 1.00 48.00 96 SER A C 1
ATOM 775 O O . SER A 1 96 ? 15.238 18.184 -15.518 1.00 48.00 96 SER A O 1
ATOM 777 N N . LEU A 1 97 ? 15.681 18.244 -17.717 1.00 47.59 97 LEU A N 1
ATOM 778 C CA . LEU A 1 97 ? 17.111 18.578 -17.622 1.00 47.59 97 LEU A CA 1
ATOM 779 C C . LEU A 1 97 ? 17.395 20.077 -17.844 1.00 47.59 97 LEU A C 1
ATOM 781 O O . LEU A 1 97 ? 18.509 20.453 -18.211 1.00 47.59 97 LEU A O 1
ATOM 785 N N . ALA A 1 98 ? 16.414 20.959 -17.634 1.00 47.44 98 ALA A N 1
ATOM 786 C CA . ALA A 1 98 ? 16.691 22.390 -17.546 1.00 47.44 98 ALA A CA 1
ATOM 787 C C . ALA A 1 98 ? 17.466 22.682 -16.239 1.00 47.44 98 ALA A C 1
ATOM 789 O O . ALA A 1 98 ? 16.983 22.324 -15.162 1.00 47.44 98 ALA A O 1
ATOM 790 N N . PRO A 1 99 ? 18.648 23.330 -16.277 1.00 50.19 99 PRO A N 1
ATOM 791 C CA . PRO A 1 99 ? 19.376 23.672 -15.060 1.00 50.19 99 PRO A CA 1
ATOM 792 C C . PRO A 1 99 ? 18.538 24.630 -14.208 1.00 50.19 99 PRO A C 1
ATOM 794 O O . PRO A 1 99 ? 18.276 25.765 -14.609 1.00 50.19 99 PRO A O 1
ATOM 797 N N . ILE A 1 100 ? 18.121 24.186 -13.022 1.00 54.28 100 ILE A N 1
ATOM 798 C CA . ILE A 1 100 ? 17.471 25.049 -12.036 1.00 54.28 100 ILE A CA 1
ATOM 799 C C . ILE A 1 100 ? 18.533 26.017 -11.499 1.00 54.28 100 ILE A C 1
ATOM 801 O O . ILE A 1 100 ? 19.344 25.672 -10.643 1.00 54.28 100 ILE A O 1
ATOM 805 N N . PHE A 1 101 ? 18.529 27.252 -12.001 1.00 46.81 101 PHE A N 1
ATOM 806 C CA . PHE A 1 101 ? 19.269 28.373 -11.418 1.00 46.81 101 PHE A CA 1
ATOM 807 C C . PHE A 1 101 ? 18.523 28.904 -10.184 1.00 46.81 101 PHE A C 1
ATOM 809 O O . PHE A 1 101 ? 17.978 30.006 -10.181 1.00 46.81 101 PHE A O 1
ATOM 816 N N . THR A 1 102 ? 18.473 28.115 -9.112 1.00 52.66 102 THR A N 1
ATOM 817 C CA . THR A 1 102 ? 18.112 28.639 -7.788 1.00 52.66 102 THR A CA 1
ATOM 818 C C . THR A 1 102 ? 19.331 29.337 -7.179 1.00 52.66 102 THR A C 1
ATOM 820 O O . THR A 1 102 ? 20.370 28.689 -7.029 1.00 52.66 102 THR A O 1
ATOM 823 N N . PRO A 1 103 ? 19.255 30.635 -6.825 1.00 41.84 103 PRO A N 1
ATOM 824 C CA . PRO A 1 103 ? 20.354 31.326 -6.155 1.00 41.84 103 PRO A CA 1
ATOM 825 C C . PRO A 1 103 ? 20.663 30.688 -4.785 1.00 41.84 103 PRO A C 1
ATOM 827 O O . PRO A 1 103 ? 19.758 30.145 -4.142 1.00 41.84 103 PRO A O 1
ATOM 830 N N . PRO A 1 104 ? 21.930 30.728 -4.327 1.00 40.66 104 PRO A N 1
ATOM 831 C CA . PRO A 1 104 ? 22.376 29.974 -3.163 1.00 40.66 104 PRO A CA 1
ATOM 832 C C . PRO A 1 104 ? 21.721 30.458 -1.867 1.00 40.66 104 PRO A C 1
ATOM 834 O O . PRO A 1 104 ? 21.606 31.652 -1.590 1.00 40.66 104 PRO A O 1
ATOM 837 N N . ARG A 1 105 ? 21.315 29.482 -1.054 1.00 38.81 105 ARG A N 1
ATOM 838 C CA . ARG A 1 105 ? 20.693 29.649 0.260 1.00 38.81 105 ARG A CA 1
ATOM 839 C C . ARG A 1 105 ? 21.737 30.193 1.246 1.00 38.81 105 ARG A C 1
ATOM 841 O O . ARG A 1 105 ? 22.737 29.535 1.511 1.00 38.81 105 ARG A O 1
ATOM 848 N N . SER A 1 106 ? 21.522 31.389 1.792 1.00 46.81 106 SER A N 1
ATOM 849 C CA . SER A 1 106 ? 22.374 31.959 2.843 1.00 46.81 106 SER A CA 1
ATOM 850 C C . SER A 1 106 ? 21.949 31.445 4.218 1.00 46.81 106 SER A C 1
ATOM 852 O O . SER A 1 106 ? 21.155 32.099 4.879 1.00 46.81 106 SER A O 1
ATOM 854 N N . VAL A 1 107 ? 22.465 30.294 4.651 1.00 39.09 107 VAL A N 1
ATOM 855 C CA . VAL A 1 107 ? 22.605 29.938 6.078 1.00 39.09 107 VAL A CA 1
ATOM 856 C C . VAL A 1 107 ? 23.716 28.898 6.244 1.00 39.09 107 VAL A C 1
ATOM 858 O O . VAL A 1 107 ? 23.858 27.988 5.433 1.00 39.09 107 VAL A O 1
ATOM 861 N N . SER A 1 108 ? 24.525 29.081 7.283 1.00 41.47 108 SER A N 1
ATOM 862 C CA . SER A 1 108 ? 25.797 28.399 7.524 1.00 41.47 108 SER A CA 1
ATOM 863 C C . SER A 1 108 ? 25.668 27.123 8.373 1.00 41.47 108 SER A C 1
ATOM 865 O O . SER A 1 108 ? 24.997 27.157 9.401 1.00 41.47 108 SER A O 1
ATOM 867 N N . ALA A 1 109 ? 26.488 26.121 8.008 1.00 43.44 109 ALA A N 1
ATOM 868 C CA . ALA A 1 109 ? 27.122 25.059 8.824 1.00 43.44 109 ALA A CA 1
ATOM 869 C C . ALA A 1 109 ? 26.325 23.785 9.214 1.00 43.44 109 ALA A C 1
ATOM 871 O O . ALA A 1 109 ? 25.113 23.856 9.396 1.00 43.44 109 ALA A O 1
ATOM 872 N N . PRO A 1 110 ? 27.017 22.660 9.528 1.00 46.62 110 PRO A N 1
ATOM 873 C CA . PRO A 1 110 ? 28.254 22.112 8.948 1.00 46.62 110 PRO A CA 1
ATOM 874 C C . PRO A 1 110 ? 28.075 20.674 8.401 1.00 46.62 110 PRO A C 1
ATOM 876 O O . PRO A 1 110 ? 27.130 19.965 8.734 1.00 46.62 110 PRO A O 1
ATOM 879 N N . GLU A 1 111 ? 29.017 20.259 7.555 1.00 43.84 111 GLU A N 1
ATOM 880 C CA . GLU A 1 111 ? 29.072 18.951 6.896 1.00 43.84 111 GLU A CA 1
ATOM 881 C C . GLU A 1 111 ? 29.571 17.832 7.825 1.00 43.84 111 GLU A C 1
ATOM 883 O O . GLU A 1 111 ? 30.567 18.020 8.523 1.00 43.84 111 GLU A O 1
ATOM 888 N N . SER A 1 112 ? 28.922 16.662 7.740 1.00 37.12 112 SER A N 1
ATOM 889 C CA . SER A 1 112 ? 29.461 15.346 8.118 1.00 37.12 112 SER A CA 1
ATOM 890 C C . SER A 1 112 ? 28.810 14.252 7.252 1.00 37.12 112 SER A C 1
ATOM 892 O O . SER A 1 112 ? 27.675 13.857 7.494 1.00 37.12 112 SER A O 1
ATOM 894 N N . ASP A 1 113 ? 29.550 13.836 6.225 1.00 33.19 113 ASP A N 1
ATOM 895 C CA . ASP A 1 113 ? 29.558 12.568 5.471 1.00 33.19 113 ASP A CA 1
ATOM 896 C C . ASP A 1 113 ? 28.264 11.793 5.106 1.00 33.19 113 ASP A C 1
ATOM 898 O O . ASP A 1 113 ? 27.645 11.095 5.903 1.00 33.19 113 ASP A O 1
ATOM 902 N N . ALA A 1 114 ? 27.997 11.813 3.794 1.00 37.38 114 ALA A N 1
ATOM 903 C CA . ALA A 1 114 ? 27.866 10.657 2.897 1.00 37.38 114 ALA A CA 1
ATOM 904 C C . ALA A 1 114 ? 26.915 9.489 3.256 1.00 37.38 114 ALA A C 1
ATOM 906 O O . ALA A 1 114 ? 27.308 8.488 3.845 1.00 37.38 114 ALA A O 1
ATOM 907 N N . SER A 1 115 ? 25.732 9.480 2.634 1.00 31.50 115 SER A N 1
ATOM 908 C CA . SER A 1 115 ? 25.442 8.509 1.561 1.00 31.50 115 SER A CA 1
ATOM 909 C C . SER A 1 115 ? 24.213 8.935 0.750 1.00 31.50 115 SER A C 1
ATOM 911 O O . SER A 1 115 ? 23.216 9.429 1.269 1.00 31.50 115 SER A O 1
ATOM 913 N N . LEU A 1 116 ? 24.339 8.812 -0.568 1.00 44.47 116 LEU A N 1
ATOM 914 C CA . LEU A 1 116 ? 23.359 9.217 -1.565 1.00 44.47 116 LEU A CA 1
ATOM 915 C C . LEU A 1 116 ? 22.117 8.320 -1.493 1.00 44.47 116 LEU A C 1
ATOM 917 O O . LEU A 1 116 ? 22.186 7.138 -1.813 1.00 44.47 116 LEU A O 1
ATOM 921 N N . SER A 1 117 ? 20.966 8.900 -1.169 1.00 36.59 117 SER A N 1
ATOM 922 C CA . SER A 1 117 ? 19.670 8.385 -1.609 1.00 36.59 117 SER A CA 1
ATOM 923 C C . SER A 1 117 ? 18.921 9.536 -2.258 1.00 36.59 117 SER A C 1
ATOM 925 O O . SER A 1 117 ? 18.420 10.439 -1.592 1.00 36.59 117 SER A O 1
ATOM 927 N N . GLN A 1 118 ? 18.937 9.543 -3.591 1.00 37.09 118 GLN A N 1
ATOM 928 C CA . GLN A 1 118 ? 18.130 10.443 -4.401 1.00 37.09 118 GLN A CA 1
ATOM 929 C C . GLN A 1 118 ? 16.661 10.223 -4.045 1.00 37.09 118 GLN A C 1
ATOM 931 O O . GLN A 1 118 ? 16.060 9.206 -4.387 1.00 37.09 118 GLN A O 1
ATOM 936 N N . GLN A 1 119 ? 16.105 11.204 -3.341 1.00 40.19 119 GLN A N 1
ATOM 937 C CA . GLN A 1 119 ? 14.679 11.365 -3.136 1.00 40.19 119 GLN A CA 1
ATOM 938 C C . GLN A 1 119 ? 14.014 11.531 -4.505 1.00 40.19 119 GLN A C 1
ATOM 940 O O . GLN A 1 119 ? 14.105 12.584 -5.134 1.00 40.19 119 GLN A O 1
ATOM 945 N N . ILE A 1 120 ? 13.337 10.484 -4.968 1.00 34.47 120 ILE A N 1
ATOM 946 C CA . ILE A 1 120 ? 12.251 10.635 -5.931 1.00 34.47 120 ILE A CA 1
ATOM 947 C C . ILE A 1 120 ? 11.057 11.130 -5.105 1.00 34.47 120 ILE A C 1
ATOM 949 O O . ILE A 1 120 ? 10.664 10.433 -4.165 1.00 34.47 120 ILE A O 1
ATOM 953 N N . PRO A 1 121 ? 10.475 12.306 -5.391 1.00 40.19 121 PRO A N 1
ATOM 954 C CA . PRO A 1 121 ? 9.271 12.746 -4.706 1.00 40.19 121 PRO A CA 1
ATOM 955 C C . PRO A 1 121 ? 8.103 11.867 -5.173 1.00 40.19 121 PRO A C 1
ATOM 957 O O . PRO A 1 121 ? 7.445 12.144 -6.174 1.00 40.19 121 PRO A O 1
ATOM 960 N N . HIS A 1 122 ? 7.860 10.764 -4.464 1.00 39.19 122 HIS A N 1
ATOM 961 C CA . HIS A 1 122 ? 6.609 10.024 -4.559 1.00 39.19 122 HIS A CA 1
ATOM 962 C C . HIS A 1 122 ? 5.544 10.769 -3.756 1.00 39.19 122 HIS A C 1
ATOM 964 O O . HIS A 1 122 ? 5.191 10.395 -2.644 1.00 39.19 122 HIS A O 1
ATOM 970 N N . ASP A 1 123 ? 5.027 11.841 -4.348 1.00 36.84 123 ASP A N 1
ATOM 971 C CA . ASP A 1 123 ? 3.820 12.496 -3.865 1.00 36.84 123 ASP A CA 1
ATOM 972 C C . ASP A 1 123 ? 2.612 11.668 -4.335 1.00 36.84 123 ASP A C 1
ATOM 974 O O . ASP A 1 123 ? 2.033 11.876 -5.404 1.00 36.84 123 ASP A O 1
ATOM 978 N N . ILE A 1 124 ? 2.277 10.633 -3.565 1.00 40.72 124 ILE A N 1
ATOM 979 C CA . ILE A 1 124 ? 0.896 10.164 -3.509 1.00 40.72 124 ILE A CA 1
ATOM 980 C C . ILE A 1 124 ? 0.253 11.042 -2.438 1.00 40.72 124 ILE A C 1
ATOM 982 O O . ILE A 1 124 ? 0.584 10.855 -1.267 1.00 40.72 124 ILE A O 1
ATOM 986 N N . PRO A 1 125 ? -0.688 11.943 -2.763 1.00 41.78 125 PRO A N 1
ATOM 987 C CA . PRO A 1 125 ? -1.485 12.587 -1.738 1.00 41.78 125 PRO A CA 1
ATOM 988 C C . PRO A 1 125 ? -2.510 11.562 -1.236 1.00 41.78 125 PRO A C 1
ATOM 990 O O . PRO A 1 125 ? -3.709 11.658 -1.490 1.00 41.78 125 PRO A O 1
ATOM 993 N N . VAL A 1 126 ? -2.045 10.536 -0.517 1.00 48.34 126 VAL A N 1
ATOM 994 C CA . VAL A 1 126 ? -2.830 10.054 0.612 1.00 48.34 126 VAL A CA 1
ATOM 995 C C . VAL A 1 126 ? -2.711 11.209 1.580 1.00 48.34 126 VAL A C 1
ATOM 997 O O . VAL A 1 126 ? -1.614 11.490 2.045 1.00 48.34 126 VAL A O 1
ATOM 1000 N N . GLN A 1 127 ? -3.788 11.968 1.750 1.00 55.38 127 GLN A N 1
ATOM 1001 C CA . GLN A 1 127 ? -3.823 13.112 2.648 1.00 55.38 127 GLN A CA 1
ATOM 1002 C C . GLN A 1 127 ? -3.486 12.603 4.056 1.00 55.38 127 GLN A C 1
ATOM 1004 O O . GLN A 1 127 ? -4.352 12.102 4.769 1.00 55.38 127 GLN A O 1
ATOM 1009 N N . GLY A 1 128 ? -2.192 12.602 4.374 1.00 64.25 128 GLY A N 1
ATOM 1010 C CA . GLY A 1 128 ? -1.655 12.127 5.632 1.00 64.25 128 GLY A CA 1
ATOM 1011 C C . GLY A 1 128 ? -2.134 13.050 6.734 1.00 64.25 128 GLY A C 1
ATOM 1012 O O . GLY A 1 128 ? -2.373 14.239 6.505 1.00 64.25 128 GLY A O 1
ATOM 1013 N N . PHE A 1 129 ? -2.304 12.499 7.927 1.00 78.50 129 PHE A N 1
ATOM 1014 C CA . PHE A 1 129 ? -2.553 13.327 9.095 1.00 78.50 129 PHE A CA 1
ATOM 1015 C C . PHE A 1 129 ? -1.362 14.271 9.283 1.00 78.50 129 PHE A C 1
ATOM 1017 O O . PHE A 1 129 ? -0.209 13.848 9.179 1.00 78.50 129 PHE A O 1
ATOM 1024 N N . THR A 1 130 ? -1.620 15.547 9.579 1.00 87.94 130 THR A N 1
ATOM 1025 C CA . THR A 1 130 ? -0.544 16.406 10.088 1.00 87.94 130 THR A CA 1
ATOM 1026 C C . THR A 1 130 ? -0.088 15.891 11.458 1.00 87.94 130 THR A C 1
ATOM 1028 O O . THR A 1 130 ? -0.786 15.104 12.111 1.00 87.94 130 THR A O 1
ATOM 1031 N N . ALA A 1 131 ? 1.083 16.329 11.923 1.00 86.62 131 ALA A N 1
ATOM 1032 C CA . ALA A 1 131 ? 1.575 15.954 13.249 1.00 86.62 131 ALA A CA 1
ATOM 1033 C C . ALA A 1 131 ? 0.576 16.351 14.353 1.00 86.62 131 ALA A C 1
ATOM 1035 O O . ALA A 1 131 ? 0.341 15.590 15.291 1.00 86.62 131 ALA A O 1
ATOM 1036 N N . GLU A 1 132 ? -0.073 17.506 14.202 1.00 89.12 132 GLU A N 1
ATOM 1037 C CA . GLU A 1 132 ? -1.087 18.012 15.127 1.00 89.12 132 GLU A CA 1
ATOM 1038 C C . GLU A 1 132 ? -2.343 17.140 15.115 1.00 89.12 132 GLU A C 1
ATOM 1040 O O . GLU A 1 132 ? -2.819 16.755 16.178 1.00 89.12 132 GLU A O 1
ATOM 1045 N N . GLN A 1 133 ? -2.841 16.769 13.931 1.00 91.94 133 GLN A N 1
ATOM 1046 C CA . GLN A 1 133 ? -4.024 15.911 13.804 1.00 91.94 133 GLN A CA 1
ATOM 1047 C C . GLN A 1 133 ? -3.771 14.498 14.341 1.00 91.94 133 GLN A C 1
ATOM 1049 O O . GLN A 1 133 ? -4.657 13.884 14.930 1.00 91.94 133 GLN A O 1
ATOM 1054 N N . THR A 1 134 ? -2.557 13.979 14.145 1.00 92.56 134 THR A N 1
ATOM 1055 C CA . THR A 1 134 ? -2.129 12.679 14.678 1.00 92.56 134 THR A CA 1
ATOM 1056 C C . THR A 1 134 ? -2.118 12.705 16.202 1.00 92.56 134 THR A C 1
ATOM 1058 O O . THR A 1 134 ? -2.681 11.825 16.851 1.00 92.56 134 THR A O 1
ATOM 1061 N N . LYS A 1 135 ? -1.523 13.758 16.775 1.00 94.62 135 LYS A N 1
ATOM 1062 C CA . LYS A 1 135 ? -1.476 13.958 18.220 1.00 94.62 135 LYS A CA 1
ATOM 1063 C C . LYS A 1 135 ? -2.878 14.096 18.814 1.00 94.62 135 LYS A C 1
ATOM 1065 O O . LYS A 1 135 ? -3.195 13.404 19.774 1.00 94.62 135 LYS A O 1
ATOM 1070 N N . GLU A 1 136 ? -3.726 14.930 18.215 1.00 95.81 136 GLU A N 1
ATOM 1071 C CA . GLU A 1 136 ? -5.115 15.110 18.645 1.00 95.81 136 GLU A CA 1
ATOM 1072 C C . GLU A 1 136 ? -5.887 13.785 18.611 1.00 95.81 136 GLU A C 1
ATOM 1074 O O . GLU A 1 136 ? -6.580 13.449 19.570 1.00 95.81 136 GLU A O 1
ATOM 1079 N N . ALA A 1 137 ? -5.720 12.984 17.554 1.00 95.19 137 ALA A N 1
ATOM 1080 C CA . ALA A 1 137 ? -6.366 11.680 17.450 1.00 95.19 137 ALA A CA 1
ATOM 1081 C C . ALA A 1 137 ? -5.955 10.729 18.587 1.00 95.19 137 ALA A C 1
ATOM 1083 O O . ALA A 1 137 ? -6.815 10.038 19.142 1.00 95.19 137 ALA A O 1
ATOM 1084 N N . PHE A 1 138 ? -4.672 10.707 18.965 1.00 97.19 138 PHE A N 1
ATOM 1085 C CA . PHE A 1 138 ? -4.202 9.913 20.103 1.00 97.19 138 PHE A CA 1
ATOM 1086 C C . PHE A 1 138 ? -4.694 10.451 21.444 1.00 97.19 138 PHE A C 1
ATOM 1088 O O . PHE A 1 138 ? -5.092 9.658 22.296 1.00 97.19 138 PHE A O 1
ATOM 1095 N N . ASP A 1 139 ? -4.709 11.767 21.634 1.00 97.19 139 ASP A N 1
ATOM 1096 C CA . ASP A 1 139 ? -5.180 12.383 22.875 1.00 97.19 139 ASP A CA 1
ATOM 1097 C C . ASP A 1 139 ? -6.677 12.102 23.089 1.00 97.19 139 ASP A C 1
ATOM 1099 O O . ASP A 1 139 ? -7.083 11.651 24.163 1.00 97.19 139 ASP A O 1
ATOM 1103 N N . VAL A 1 140 ? -7.493 12.255 22.040 1.00 97.12 140 VAL A N 1
ATOM 1104 C CA . VAL A 1 140 ? -8.925 11.919 22.062 1.00 97.12 140 VAL A CA 1
ATOM 1105 C C . VAL A 1 140 ? -9.140 10.428 22.320 1.00 97.12 140 VAL A C 1
ATOM 1107 O O . VAL A 1 140 ? -10.002 10.065 23.123 1.00 97.12 140 VAL A O 1
ATOM 1110 N N . ALA A 1 141 ? -8.357 9.556 21.676 1.00 97.19 141 ALA A N 1
ATOM 1111 C CA . ALA A 1 141 ? -8.438 8.115 21.894 1.00 97.19 141 ALA A CA 1
ATOM 1112 C C . ALA A 1 141 ? -8.148 7.750 23.355 1.00 97.19 141 ALA A C 1
ATOM 1114 O O . ALA A 1 141 ? -8.961 7.086 23.994 1.00 97.19 141 ALA A O 1
ATOM 1115 N N . ARG A 1 142 ? -7.028 8.230 23.907 1.00 98.06 142 ARG A N 1
ATOM 1116 C CA . ARG A 1 142 ? -6.622 7.965 25.295 1.00 98.06 142 ARG A CA 1
ATOM 1117 C C . ARG A 1 142 ? -7.653 8.466 26.294 1.00 98.06 142 ARG A C 1
ATOM 1119 O O . ARG A 1 142 ? -8.025 7.719 27.193 1.00 98.06 142 ARG A O 1
ATOM 1126 N N . ASN A 1 143 ? -8.157 9.684 26.099 1.00 97.50 143 ASN A N 1
ATOM 1127 C CA . ASN A 1 143 ? -9.190 10.241 26.964 1.00 97.50 143 ASN A CA 1
ATOM 1128 C C . ASN A 1 143 ? -10.480 9.407 26.919 1.00 97.50 143 ASN A C 1
ATOM 1130 O O . ASN A 1 143 ? -11.045 9.093 27.963 1.00 97.50 143 ASN A O 1
ATOM 1134 N N . SER A 1 144 ? -10.904 8.980 25.727 1.00 95.94 144 SER A N 1
ATOM 1135 C CA . SER A 1 144 ? -12.100 8.141 25.565 1.00 95.94 144 SER A CA 1
ATOM 1136 C C . SER A 1 144 ? -11.934 6.775 26.242 1.00 95.94 144 SER A C 1
ATOM 1138 O O . SER A 1 144 ? -12.844 6.317 26.931 1.00 95.94 144 SER A O 1
ATOM 1140 N N . ILE A 1 145 ? -10.759 6.147 26.106 1.00 97.00 145 ILE A N 1
ATOM 1141 C CA . ILE A 1 145 ? -10.417 4.875 26.766 1.00 97.00 145 ILE A CA 1
ATOM 1142 C C . ILE A 1 145 ? -10.443 5.027 28.290 1.00 97.00 145 ILE A C 1
ATOM 1144 O O . ILE A 1 145 ? -11.007 4.177 28.982 1.00 97.00 145 ILE A O 1
ATOM 1148 N N . GLU A 1 146 ? -9.840 6.093 28.818 1.00 96.62 146 GLU A N 1
ATOM 1149 C CA . GLU A 1 146 ? -9.757 6.356 30.256 1.00 96.62 146 GLU A CA 1
ATOM 1150 C C . GLU A 1 146 ? -11.140 6.611 30.864 1.00 96.62 146 GLU A C 1
ATOM 1152 O O . GLU A 1 146 ? -11.491 6.006 31.881 1.00 96.62 146 GLU A O 1
ATOM 1157 N N . LEU A 1 147 ? -11.958 7.448 30.218 1.00 94.31 147 LEU A N 1
ATOM 1158 C CA . LEU A 1 147 ? -13.320 7.731 30.665 1.00 94.31 147 LEU A CA 1
ATOM 1159 C C . LEU A 1 147 ? -14.183 6.470 30.643 1.00 94.31 147 LEU A C 1
ATOM 1161 O O . LEU A 1 147 ? -14.825 6.150 31.642 1.00 94.31 147 LEU A O 1
ATOM 1165 N N . LEU A 1 148 ? -14.145 5.707 29.548 1.00 92.88 148 LEU A N 1
ATOM 1166 C CA . LEU A 1 148 ? -14.921 4.476 29.422 1.00 92.88 148 LEU A CA 1
ATOM 1167 C C . LEU A 1 148 ? -14.476 3.420 30.451 1.00 92.88 148 LEU A C 1
ATOM 1169 O O . LEU A 1 148 ? -15.302 2.774 31.094 1.00 92.88 148 LEU A O 1
ATOM 1173 N N . SER A 1 149 ? -13.168 3.307 30.692 1.00 93.12 149 SER A N 1
ATOM 1174 C CA . SER A 1 149 ? -12.616 2.434 31.737 1.00 93.12 149 SER A CA 1
ATOM 1175 C C . SER A 1 149 ? -13.036 2.865 33.143 1.00 93.12 149 SER A C 1
ATOM 1177 O O . SER A 1 149 ? -13.314 2.009 33.990 1.00 93.12 149 SER A O 1
ATOM 1179 N N . THR A 1 150 ? -13.105 4.174 33.394 1.00 92.12 150 THR A N 1
ATOM 1180 C CA . THR A 1 150 ? -13.560 4.742 34.670 1.00 92.12 150 THR A CA 1
ATOM 1181 C C . THR A 1 150 ? -15.027 4.412 34.909 1.00 92.12 150 THR A C 1
ATOM 1183 O O . THR A 1 150 ? -15.359 3.925 35.987 1.00 92.12 150 THR A O 1
ATOM 1186 N N . VAL A 1 151 ? -15.883 4.574 33.894 1.00 90.12 151 VAL A N 1
ATOM 1187 C CA . VAL A 1 151 ? -17.305 4.205 33.973 1.00 90.12 151 VAL A CA 1
ATOM 1188 C C . VAL A 1 151 ? -17.477 2.718 34.295 1.00 90.12 151 VAL A C 1
ATOM 1190 O O . VAL A 1 151 ? -18.226 2.364 35.207 1.00 90.12 151 VAL A O 1
ATOM 1193 N N . PHE A 1 152 ? -16.706 1.840 33.643 1.00 87.44 152 PHE A N 1
ATOM 1194 C CA . PHE A 1 152 ? -16.721 0.400 33.935 1.00 87.44 152 PHE A CA 1
ATOM 1195 C C . PHE A 1 152 ? -16.170 0.021 35.311 1.00 87.44 152 PHE A C 1
ATOM 1197 O O . PHE A 1 152 ? -16.342 -1.122 35.734 1.00 87.44 152 PHE A O 1
ATOM 1204 N N . SER A 1 153 ? -15.461 0.928 35.980 1.00 86.94 153 SER A N 1
ATOM 1205 C CA . SER A 1 153 ? -14.891 0.690 37.309 1.00 86.94 153 SER A CA 1
ATOM 1206 C C . SER A 1 153 ? -15.752 1.279 38.427 1.00 86.94 153 SER A C 1
ATOM 1208 O O . SER A 1 153 ? -15.688 0.794 39.553 1.00 86.94 153 SER A O 1
ATOM 1210 N N . SER A 1 154 ? -16.541 2.319 38.139 1.00 82.94 154 SER A N 1
ATOM 1211 C CA . SER A 1 154 ? -17.323 3.067 39.130 1.00 82.94 154 SER A CA 1
ATOM 1212 C C . SER A 1 154 ? -18.780 2.615 39.264 1.00 82.94 154 SER A C 1
ATOM 1214 O O . SER A 1 154 ? -19.376 2.841 40.315 1.00 82.94 154 SER A O 1
ATOM 1216 N N . SER A 1 155 ? -19.354 1.990 38.232 1.00 74.00 155 SER A N 1
ATOM 1217 C CA . SER A 1 155 ? -20.792 1.680 38.159 1.00 74.00 155 SER A CA 1
ATOM 1218 C C . SER A 1 155 ? -21.071 0.176 38.206 1.00 74.00 155 SER A C 1
ATOM 1220 O O . SER A 1 155 ? -20.209 -0.638 37.867 1.00 74.00 155 SER A O 1
ATOM 1222 N N . THR A 1 156 ? -22.288 -0.218 38.609 1.00 68.88 156 THR A N 1
ATOM 1223 C CA . THR A 1 156 ? -22.708 -1.618 38.452 1.00 68.88 156 THR A CA 1
ATOM 1224 C C . THR A 1 156 ? -22.778 -1.943 36.958 1.00 68.88 156 THR A C 1
ATOM 1226 O O . THR A 1 156 ? -23.150 -1.097 36.143 1.00 68.88 156 THR A O 1
ATOM 1229 N N . GLN A 1 157 ? -22.381 -3.159 36.574 1.00 68.25 157 GLN A N 1
ATOM 1230 C CA . GLN A 1 157 ? -22.262 -3.544 35.163 1.00 68.25 157 GLN A CA 1
ATOM 1231 C C . GLN A 1 157 ? -23.566 -3.367 34.371 1.00 68.25 157 GLN A C 1
ATOM 1233 O O . GLN A 1 157 ? -23.493 -3.208 33.165 1.00 68.25 157 GLN A O 1
ATOM 1238 N N . GLN A 1 158 ? -24.736 -3.367 35.018 1.00 66.06 158 GLN A N 1
ATOM 1239 C CA . GLN A 1 158 ? -26.027 -3.142 34.357 1.00 66.06 158 GLN A CA 1
ATOM 1240 C C . GLN A 1 158 ? -26.353 -1.654 34.165 1.00 66.06 158 GLN A C 1
ATOM 1242 O O . GLN A 1 158 ? -26.841 -1.291 33.096 1.00 66.06 158 GLN A O 1
ATOM 1247 N N . ASP A 1 159 ? -26.028 -0.793 35.135 1.00 66.19 159 ASP A N 1
ATOM 1248 C CA . ASP A 1 159 ? -26.272 0.654 35.031 1.00 66.19 159 ASP A CA 1
ATOM 1249 C C . ASP A 1 159 ? -25.373 1.301 33.967 1.00 66.19 159 ASP A C 1
ATOM 1251 O O . ASP A 1 159 ? -25.818 2.154 33.203 1.00 66.19 159 ASP A O 1
ATOM 1255 N N . ALA A 1 160 ? -24.123 0.837 33.853 1.00 65.81 160 ALA A N 1
ATOM 1256 C CA . ALA A 1 160 ? -23.183 1.312 32.835 1.00 65.81 160 ALA A CA 1
ATOM 1257 C C . ALA A 1 160 ? -23.650 1.015 31.396 1.00 65.81 160 ALA A C 1
ATOM 1259 O O . ALA A 1 160 ? -23.251 1.697 30.462 1.00 65.81 160 ALA A O 1
ATOM 1260 N N . LEU A 1 161 ? -24.485 -0.006 31.184 1.00 68.75 161 LEU A N 1
ATOM 1261 C CA . LEU A 1 161 ? -24.918 -0.412 29.841 1.00 68.75 161 LEU A CA 1
ATOM 1262 C C . LEU A 1 161 ? -26.132 0.373 29.336 1.00 68.75 161 LEU A C 1
ATOM 1264 O O . LEU A 1 161 ? -26.331 0.449 28.126 1.00 68.75 161 LEU A O 1
ATOM 1268 N N . GLN A 1 162 ? -26.928 0.953 30.240 1.00 68.12 162 GLN A N 1
ATOM 1269 C CA . GLN A 1 162 ? -28.081 1.802 29.903 1.00 68.12 162 GLN A CA 1
ATOM 1270 C C . GLN A 1 162 ? -27.751 3.297 29.865 1.00 68.12 162 GLN A C 1
ATOM 1272 O O . GLN A 1 162 ? -28.610 4.105 29.526 1.00 68.12 162 GLN A O 1
ATOM 1277 N N . ASP A 1 163 ? -26.520 3.666 30.204 1.00 82.31 163 ASP A N 1
ATOM 1278 C CA . ASP A 1 163 ? -26.085 5.051 30.254 1.00 82.31 163 ASP A CA 1
ATOM 1279 C C . ASP A 1 163 ? -25.755 5.610 28.852 1.00 82.31 163 ASP A C 1
ATOM 1281 O O . ASP A 1 163 ? -24.878 5.108 28.137 1.00 82.31 163 ASP A O 1
ATOM 1285 N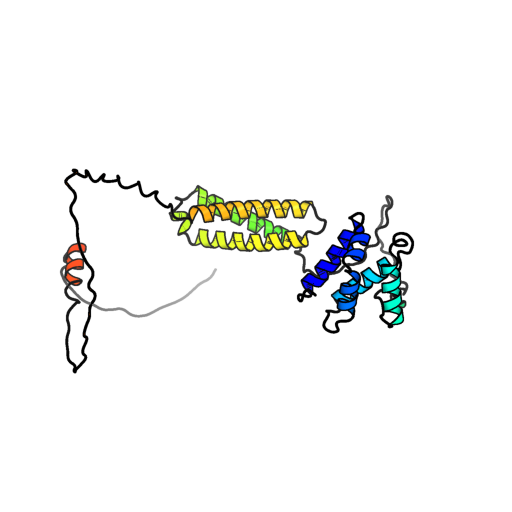 N . ASP A 1 164 ? -26.441 6.694 28.475 1.00 86.88 164 ASP A N 1
ATOM 1286 C CA . ASP A 1 164 ? -26.248 7.416 27.207 1.00 86.88 164 ASP A CA 1
ATOM 1287 C C . ASP A 1 164 ? -24.806 7.924 27.045 1.00 86.88 164 ASP A C 1
ATOM 1289 O O . ASP A 1 164 ? -24.263 7.976 25.931 1.00 86.88 164 ASP A O 1
ATOM 1293 N N . LEU A 1 165 ? -24.153 8.282 28.158 1.00 88.94 165 LEU A N 1
ATOM 1294 C CA . LEU A 1 165 ? -22.755 8.699 28.149 1.00 88.94 165 LEU A CA 1
ATOM 1295 C C . LEU A 1 165 ? -21.844 7.526 27.764 1.00 88.94 165 LEU A C 1
ATOM 1297 O O . LEU A 1 165 ? -20.963 7.695 26.919 1.00 88.94 165 LEU A O 1
ATOM 1301 N N . THR A 1 166 ? -22.085 6.329 28.297 1.00 90.81 166 THR A N 1
ATOM 1302 C CA . THR A 1 166 ? -21.344 5.115 27.924 1.00 90.81 166 THR A CA 1
ATOM 1303 C C . THR A 1 166 ? -21.501 4.789 26.441 1.00 90.81 166 THR A C 1
ATOM 1305 O O . THR A 1 166 ? -20.503 4.536 25.763 1.00 90.81 166 THR A O 1
ATOM 1308 N N . ALA A 1 167 ? -22.720 4.860 25.897 1.00 91.00 167 ALA A N 1
ATOM 1309 C CA . ALA A 1 167 ? -22.954 4.658 24.466 1.00 91.00 167 ALA A CA 1
ATOM 1310 C C . ALA A 1 167 ? -22.182 5.679 23.606 1.00 91.00 167 ALA A C 1
ATOM 1312 O O . ALA A 1 167 ? -21.540 5.314 22.616 1.00 91.00 167 ALA A O 1
ATOM 1313 N N . THR A 1 168 ? -22.173 6.948 24.027 1.00 93.75 168 THR A N 1
ATOM 1314 C CA . THR A 1 168 ? -21.430 8.024 23.355 1.00 93.75 168 THR A CA 1
ATOM 1315 C C . THR A 1 168 ? -19.919 7.784 23.400 1.00 93.75 168 THR A C 1
ATOM 1317 O O . THR A 1 168 ? -19.243 7.909 22.378 1.00 93.75 168 THR A O 1
ATOM 1320 N N . LEU A 1 169 ? -19.377 7.382 24.554 1.00 94.62 169 LEU A N 1
ATOM 1321 C CA . LEU A 1 169 ? -17.957 7.058 24.716 1.00 94.62 169 LEU A CA 1
ATOM 1322 C C . LEU A 1 169 ? -17.544 5.847 23.872 1.00 94.62 169 LEU A C 1
ATOM 1324 O O . LEU A 1 169 ? -16.492 5.872 23.238 1.00 94.62 169 LEU A O 1
ATOM 1328 N N . VAL A 1 170 ? -18.380 4.809 23.788 1.00 94.38 170 VAL A N 1
ATOM 1329 C CA . VAL A 1 170 ? -18.144 3.652 22.907 1.00 94.38 170 VAL A CA 1
ATOM 1330 C C . VAL A 1 170 ? -18.122 4.078 21.442 1.00 94.38 170 VAL A C 1
ATOM 1332 O O . VAL A 1 170 ? -17.241 3.659 20.685 1.00 94.38 170 VAL A O 1
ATOM 1335 N N . GLN A 1 171 ? -19.056 4.936 21.029 1.00 95.69 171 GLN A N 1
ATOM 1336 C CA . GLN A 1 171 ? -19.062 5.483 19.677 1.00 95.69 171 GLN A CA 1
ATOM 1337 C C . GLN A 1 171 ? -17.803 6.320 19.405 1.00 95.69 171 GLN A C 1
ATOM 1339 O O . GLN A 1 171 ? -17.221 6.195 18.325 1.00 95.69 171 GLN A O 1
ATOM 1344 N N . GLN A 1 172 ? -17.343 7.111 20.376 1.00 96.31 172 GLN A N 1
ATOM 1345 C CA . GLN A 1 172 ? -16.100 7.872 20.269 1.00 96.31 172 GLN A CA 1
ATOM 1346 C C . GLN A 1 172 ? -14.881 6.948 20.149 1.00 96.31 172 GLN A C 1
ATOM 1348 O O . GLN A 1 172 ? -14.063 7.143 19.255 1.00 96.31 172 GLN A O 1
ATOM 1353 N N . CYS A 1 173 ? -14.804 5.879 20.945 1.00 97.19 173 CYS A N 1
ATOM 1354 C CA . CYS A 1 173 ? -13.764 4.856 20.824 1.00 97.19 173 CYS A CA 1
ATOM 1355 C C . CYS A 1 173 ? -13.745 4.214 19.428 1.00 97.19 173 CYS A C 1
ATOM 1357 O O . CYS A 1 173 ? -12.672 4.063 18.850 1.00 97.19 173 CYS A O 1
ATOM 1359 N N . ARG A 1 174 ? -14.907 3.897 18.832 1.00 97.00 174 ARG A N 1
ATOM 1360 C CA . ARG A 1 174 ? -14.995 3.363 17.453 1.00 97.00 174 ARG A CA 1
ATOM 1361 C C . ARG A 1 174 ? -14.548 4.383 16.392 1.00 97.00 174 ARG A C 1
ATOM 1363 O O . ARG A 1 174 ? -13.908 4.018 15.401 1.00 97.00 174 ARG A O 1
ATOM 1370 N N . GLN A 1 175 ? -14.848 5.668 16.588 1.00 96.44 175 GLN A N 1
ATOM 1371 C CA . GLN A 1 175 ? -14.354 6.737 15.710 1.00 96.44 175 GLN A CA 1
ATOM 1372 C C . GLN A 1 175 ? -12.833 6.895 15.825 1.00 96.44 175 GLN A C 1
ATOM 1374 O O . GLN A 1 175 ? -12.139 6.922 14.805 1.00 96.44 175 GLN A O 1
ATOM 1379 N N . SER A 1 176 ? -12.309 6.919 17.052 1.00 96.38 176 SER A N 1
ATOM 1380 C CA . SER A 1 176 ? -10.875 6.936 17.336 1.00 96.38 176 SER A CA 1
ATOM 1381 C C . SER A 1 176 ? -10.167 5.714 16.754 1.00 96.38 176 SER A C 1
ATOM 1383 O O . SER A 1 176 ? -9.129 5.875 16.125 1.00 96.38 176 SER A O 1
ATOM 1385 N N . GLN A 1 177 ? -10.749 4.515 16.854 1.00 97.31 177 GLN A N 1
ATOM 1386 C CA . GLN A 1 177 ? -10.227 3.286 16.244 1.00 97.31 177 GLN A CA 1
ATOM 1387 C C . GLN A 1 177 ? -10.023 3.456 14.735 1.00 97.31 177 GLN A C 1
ATOM 1389 O O . GLN A 1 177 ? -8.956 3.152 14.206 1.00 97.31 177 GLN A O 1
ATOM 1394 N N . SER A 1 178 ? -11.030 4.006 14.050 1.00 95.88 178 SER A N 1
ATOM 1395 C CA . SER A 1 178 ? -10.974 4.259 12.607 1.00 95.88 178 SER A CA 1
ATOM 1396 C C . SER A 1 178 ? -9.913 5.305 12.249 1.00 95.88 178 SER A C 1
ATOM 1398 O O . SER A 1 178 ? -9.230 5.175 11.234 1.00 95.88 178 SER A O 1
ATOM 1400 N N . ALA A 1 179 ? -9.754 6.349 13.069 1.00 95.00 179 ALA A N 1
ATOM 1401 C CA . ALA A 1 179 ? -8.719 7.361 12.876 1.00 95.00 179 ALA A CA 1
ATOM 1402 C C . ALA A 1 179 ? -7.309 6.781 13.080 1.00 95.00 179 ALA A C 1
ATOM 1404 O O . ALA A 1 179 ? -6.452 6.960 12.217 1.00 95.00 179 ALA A O 1
ATOM 1405 N N . VAL A 1 180 ? -7.098 6.028 14.163 1.00 96.31 180 VAL A N 1
ATOM 1406 C CA . VAL A 1 180 ? -5.832 5.351 14.478 1.00 96.31 180 VAL A CA 1
ATOM 1407 C C . VAL A 1 180 ? -5.471 4.331 13.399 1.00 96.31 180 VAL A C 1
ATOM 1409 O O . VAL A 1 180 ? -4.317 4.264 12.992 1.00 96.31 180 VAL A O 1
ATOM 1412 N N . GLN A 1 181 ? -6.443 3.592 12.859 1.00 96.06 181 GLN A N 1
ATOM 1413 C CA . GLN A 1 181 ? -6.189 2.657 11.763 1.00 96.06 181 GLN A CA 1
ATOM 1414 C C . GLN A 1 181 ? -5.710 3.364 10.491 1.00 96.06 181 GLN A C 1
ATOM 1416 O O . GLN A 1 181 ? -4.754 2.911 9.865 1.00 96.06 181 GLN A O 1
ATOM 1421 N N . ARG A 1 182 ? -6.285 4.524 10.149 1.00 93.69 182 ARG A N 1
ATOM 1422 C CA . ARG A 1 182 ? -5.755 5.338 9.045 1.00 93.69 182 ARG A CA 1
ATOM 1423 C C . ARG A 1 182 ? -4.349 5.861 9.340 1.00 93.69 182 ARG A C 1
ATOM 1425 O O . ARG A 1 182 ? -3.526 5.875 8.434 1.00 93.69 182 ARG A O 1
ATOM 1432 N N . ILE A 1 183 ? -4.058 6.261 10.581 1.00 93.06 183 ILE A N 1
ATOM 1433 C CA . ILE A 1 183 ? -2.705 6.675 10.985 1.00 93.06 183 ILE A CA 1
ATOM 1434 C C . ILE A 1 183 ? -1.718 5.522 10.757 1.00 93.06 183 ILE A C 1
ATOM 1436 O O . ILE A 1 183 ? -0.705 5.744 10.104 1.00 93.06 183 ILE A O 1
ATOM 1440 N N . ILE A 1 184 ? -2.052 4.295 11.176 1.00 94.31 184 ILE A N 1
ATOM 1441 C CA . ILE A 1 184 ? -1.247 3.080 10.938 1.00 94.31 184 ILE A CA 1
ATOM 1442 C C . ILE A 1 184 ? -0.994 2.866 9.439 1.00 94.31 184 ILE A C 1
ATOM 1444 O O . ILE A 1 184 ? 0.147 2.671 9.032 1.00 94.31 184 ILE A O 1
ATOM 1448 N N . GLU A 1 185 ? -2.036 2.956 8.607 1.00 91.69 185 GLU A N 1
ATOM 1449 C CA . GLU A 1 185 ? -1.922 2.808 7.146 1.00 91.69 185 GLU A CA 1
ATOM 1450 C C . GLU A 1 185 ? -1.029 3.880 6.496 1.00 91.69 185 GLU A C 1
ATOM 1452 O O . GLU A 1 185 ? -0.478 3.652 5.419 1.00 91.69 185 GLU A O 1
ATOM 1457 N N . THR A 1 186 ? -0.887 5.047 7.135 1.00 88.75 186 THR A N 1
ATOM 1458 C CA . THR A 1 186 ? -0.108 6.193 6.631 1.00 88.75 186 THR A CA 1
ATOM 1459 C C . THR A 1 186 ? 1.227 6.421 7.343 1.00 88.75 186 THR A C 1
ATOM 1461 O O . THR A 1 186 ? 1.966 7.316 6.940 1.00 88.75 186 THR A O 1
ATOM 1464 N N . ALA A 1 187 ? 1.570 5.629 8.366 1.00 88.00 187 ALA A N 1
ATOM 1465 C CA . ALA A 1 187 ? 2.762 5.845 9.193 1.00 88.00 187 ALA A CA 1
ATOM 1466 C C . ALA A 1 187 ? 4.085 5.681 8.415 1.00 88.00 187 ALA A C 1
ATOM 1468 O O . ALA A 1 187 ? 5.107 6.247 8.809 1.00 88.00 187 ALA A O 1
ATOM 1469 N N . GLY A 1 188 ? 4.066 4.947 7.295 1.00 85.62 188 GLY A N 1
ATOM 1470 C CA . GLY A 1 188 ? 5.229 4.748 6.430 1.00 85.62 188 GLY A CA 1
ATOM 1471 C C . GLY A 1 188 ? 6.389 4.090 7.179 1.00 85.62 188 GLY A C 1
ATOM 1472 O O . GLY A 1 188 ? 6.226 3.018 7.752 1.00 85.62 188 GLY A O 1
ATOM 1473 N N . GLU A 1 189 ? 7.549 4.748 7.179 1.00 84.38 189 GLU A N 1
ATOM 1474 C CA . GLU A 1 189 ? 8.784 4.287 7.839 1.00 84.38 189 GLU A CA 1
ATOM 1475 C C . GLU A 1 189 ? 8.941 4.818 9.278 1.00 84.38 189 GLU A C 1
ATOM 1477 O O . GLU A 1 189 ? 9.943 4.554 9.939 1.00 84.38 189 GLU A O 1
ATOM 1482 N N . ASN A 1 190 ? 7.972 5.585 9.793 1.00 90.06 190 ASN A N 1
ATOM 1483 C CA . ASN A 1 190 ? 8.046 6.121 11.149 1.00 90.06 190 ASN A CA 1
ATOM 1484 C C . ASN A 1 190 ? 7.674 5.043 12.184 1.00 90.06 190 ASN A C 1
ATOM 1486 O O . ASN A 1 190 ? 6.528 4.953 12.628 1.00 90.06 190 ASN A O 1
ATOM 1490 N N . GLU A 1 191 ? 8.659 4.231 12.578 1.00 91.56 191 GLU A N 1
ATOM 1491 C CA . GLU A 1 191 ? 8.485 3.134 13.542 1.00 91.56 191 GLU A CA 1
ATOM 1492 C C . GLU A 1 191 ? 7.938 3.602 14.895 1.00 91.56 191 GLU A C 1
ATOM 1494 O O . GLU A 1 191 ? 7.092 2.929 15.481 1.00 91.56 191 GLU A O 1
ATOM 1499 N N . ALA A 1 192 ? 8.379 4.765 15.385 1.00 93.38 192 ALA A N 1
ATOM 1500 C CA . ALA A 1 192 ? 7.919 5.306 16.663 1.00 93.38 192 ALA A CA 1
ATOM 1501 C C . ALA A 1 192 ? 6.420 5.635 16.624 1.00 93.38 192 ALA A C 1
ATOM 1503 O O . ALA A 1 192 ? 5.677 5.261 17.532 1.00 93.38 192 ALA A O 1
ATOM 1504 N N . LEU A 1 193 ? 5.970 6.278 15.541 1.00 93.75 193 LEU A N 1
ATOM 1505 C CA . LEU A 1 193 ? 4.555 6.567 15.321 1.00 93.75 193 LEU A CA 1
ATOM 1506 C C . LEU A 1 193 ? 3.740 5.280 15.171 1.00 93.75 193 LEU A C 1
ATOM 1508 O O . LEU A 1 193 ? 2.663 5.167 15.752 1.00 93.75 193 LEU A O 1
ATOM 1512 N N . LEU A 1 194 ? 4.245 4.311 14.404 1.00 95.38 194 LEU A N 1
ATOM 1513 C CA . LEU A 1 194 ? 3.570 3.033 14.204 1.00 95.38 194 LEU A CA 1
ATOM 1514 C C . LEU A 1 194 ? 3.407 2.277 15.528 1.00 95.38 194 LEU A C 1
ATOM 1516 O O . LEU A 1 194 ? 2.317 1.795 15.826 1.00 95.38 194 LEU A O 1
ATOM 1520 N N . PHE A 1 195 ? 4.464 2.214 16.338 1.00 96.75 195 PHE A N 1
ATOM 1521 C CA . PHE A 1 195 ? 4.436 1.584 17.655 1.00 96.75 195 PHE A CA 1
ATOM 1522 C C . PHE A 1 195 ? 3.402 2.243 18.576 1.00 96.75 195 PHE A C 1
ATOM 1524 O O . PHE A 1 195 ? 2.588 1.558 19.195 1.00 96.75 195 PHE A O 1
ATOM 1531 N N . GLU A 1 196 ? 3.388 3.577 18.632 1.00 97.25 196 GLU A N 1
ATOM 1532 C CA . GLU A 1 196 ? 2.415 4.330 19.425 1.00 97.25 196 GLU A CA 1
ATOM 1533 C C . GLU A 1 196 ? 0.977 4.094 18.938 1.00 97.25 196 GLU A C 1
ATOM 1535 O O . GLU A 1 196 ? 0.083 3.841 19.750 1.00 97.25 196 GLU A O 1
ATOM 1540 N N . ALA A 1 197 ? 0.757 4.117 17.621 1.00 96.88 197 ALA A N 1
ATOM 1541 C CA . ALA A 1 197 ? -0.551 3.903 17.017 1.00 96.88 197 ALA A CA 1
ATOM 1542 C C . ALA A 1 197 ? -1.092 2.494 17.294 1.00 96.88 197 ALA A C 1
ATOM 1544 O O . ALA A 1 197 ? -2.263 2.349 17.645 1.00 96.88 197 ALA A O 1
ATOM 1545 N N . LEU A 1 198 ? -0.245 1.466 17.179 1.00 97.69 198 LEU A N 1
ATOM 1546 C CA . LEU A 1 198 ? -0.609 0.083 17.493 1.00 97.69 198 LEU A CA 1
ATOM 1547 C C . LEU A 1 198 ? -0.949 -0.080 18.977 1.00 97.69 198 LEU A C 1
ATOM 1549 O O . LEU A 1 198 ? -1.997 -0.630 19.298 1.00 97.69 198 LEU A O 1
ATOM 1553 N N . ASN A 1 199 ? -0.145 0.489 19.878 1.00 97.94 199 ASN A N 1
ATOM 1554 C CA . ASN A 1 199 ? -0.422 0.428 21.312 1.00 97.94 199 ASN A CA 1
ATOM 1555 C C . ASN A 1 199 ? -1.762 1.096 21.681 1.00 97.94 199 ASN A C 1
ATOM 1557 O O . ASN A 1 199 ? -2.531 0.566 22.481 1.00 97.94 199 ASN A O 1
ATOM 1561 N N . VAL A 1 200 ? -2.074 2.257 21.091 1.00 97.88 200 VAL A N 1
ATOM 1562 C CA . VAL A 1 200 ? -3.382 2.906 21.290 1.00 97.88 200 VAL A CA 1
ATOM 1563 C C . VAL A 1 200 ? -4.509 2.053 20.699 1.00 97.88 200 VAL A C 1
ATOM 1565 O O . VAL A 1 200 ? -5.559 1.925 21.325 1.00 97.88 200 VAL A O 1
ATOM 1568 N N . ASN A 1 201 ? -4.307 1.452 19.525 1.00 97.81 201 ASN A N 1
ATOM 1569 C CA . ASN A 1 201 ? -5.284 0.567 18.890 1.00 97.81 201 ASN A CA 1
ATOM 1570 C C . ASN A 1 201 ? -5.622 -0.646 19.777 1.00 97.81 201 ASN A C 1
ATOM 1572 O O . ASN A 1 201 ? -6.801 -0.940 19.979 1.00 97.81 201 ASN A O 1
ATOM 1576 N N . ASP A 1 202 ? -4.608 -1.280 20.370 1.00 98.25 202 ASP A N 1
ATOM 1577 C CA . ASP A 1 202 ? -4.772 -2.420 21.274 1.00 98.25 202 ASP A CA 1
ATOM 1578 C C . ASP A 1 202 ? -5.578 -2.050 22.528 1.00 98.25 202 ASP A C 1
ATOM 1580 O O . ASP A 1 202 ? -6.501 -2.773 22.914 1.00 98.25 202 ASP A O 1
ATOM 1584 N N . GLU A 1 203 ? -5.309 -0.892 23.138 1.00 97.94 203 GLU A N 1
ATOM 1585 C CA . GLU A 1 203 ? -6.081 -0.428 24.298 1.00 97.94 203 GLU A CA 1
ATOM 1586 C C . GLU A 1 203 ? -7.529 -0.044 23.925 1.00 97.94 203 GLU A C 1
ATOM 1588 O O . GLU A 1 203 ? -8.452 -0.345 24.688 1.00 97.94 203 GLU A O 1
ATOM 1593 N N . ILE A 1 204 ? -7.769 0.530 22.733 1.00 97.81 204 ILE A N 1
ATOM 1594 C CA . ILE A 1 204 ? -9.134 0.747 22.215 1.00 97.81 204 ILE A CA 1
ATOM 1595 C C . ILE A 1 204 ? -9.860 -0.595 22.054 1.00 97.81 204 ILE A C 1
ATOM 1597 O O . ILE A 1 204 ? -10.993 -0.751 22.514 1.00 97.81 204 ILE A O 1
ATOM 1601 N N . HIS A 1 205 ? -9.223 -1.580 21.417 1.00 97.25 205 HIS A N 1
ATOM 1602 C CA . HIS A 1 205 ? -9.811 -2.905 21.235 1.00 97.25 205 HIS A CA 1
ATOM 1603 C C . HIS A 1 205 ? -10.143 -3.569 22.565 1.00 97.25 205 HIS A C 1
ATOM 1605 O O . HIS A 1 205 ? -11.227 -4.130 22.718 1.00 97.25 205 HIS A O 1
ATOM 1611 N N . LYS A 1 206 ? -9.244 -3.481 23.541 1.00 96.88 206 LYS A N 1
ATOM 1612 C CA . LYS A 1 206 ? -9.426 -4.045 24.877 1.00 96.88 206 LYS A CA 1
ATOM 1613 C C . LYS A 1 206 ? -10.621 -3.432 25.607 1.00 96.88 206 LYS A C 1
ATOM 1615 O O . LYS A 1 206 ? -11.440 -4.176 26.148 1.00 96.88 206 LYS A O 1
ATOM 1620 N N . VAL A 1 207 ? -10.767 -2.102 25.604 1.00 95.38 207 VAL A N 1
ATOM 1621 C CA . VAL A 1 207 ? -11.900 -1.445 26.284 1.00 95.38 207 VAL A CA 1
ATOM 1622 C C . VAL A 1 207 ? -13.230 -1.711 25.568 1.00 95.38 207 VAL A C 1
ATOM 1624 O O . VAL A 1 207 ? -14.243 -1.944 26.229 1.00 95.38 207 VAL A O 1
ATOM 1627 N N . LEU A 1 208 ? -13.232 -1.764 24.230 1.00 95.38 208 LEU A N 1
ATOM 1628 C CA . LEU A 1 208 ? -14.415 -2.126 23.444 1.00 95.38 208 LEU A CA 1
ATOM 1629 C C . LEU A 1 208 ? -14.809 -3.595 23.639 1.00 95.38 208 LEU A C 1
ATOM 1631 O O . LEU A 1 208 ? -15.990 -3.890 23.786 1.00 95.38 208 LEU A O 1
ATOM 1635 N N . SER A 1 209 ? -13.837 -4.505 23.711 1.00 94.31 209 SER A N 1
ATOM 1636 C CA . SER A 1 209 ? -14.094 -5.928 23.972 1.00 94.31 209 SER A CA 1
ATOM 1637 C C . SER A 1 209 ? -14.726 -6.118 25.348 1.00 94.31 209 SER A C 1
ATOM 1639 O O . SER A 1 209 ? -15.725 -6.821 25.476 1.00 94.31 209 SER A O 1
ATOM 1641 N N . LYS A 1 210 ? -14.215 -5.413 26.367 1.00 91.44 210 LYS A N 1
ATOM 1642 C CA . LYS A 1 210 ? -14.810 -5.412 27.709 1.00 91.44 210 LYS A CA 1
ATOM 1643 C C . LYS A 1 210 ? -16.261 -4.919 27.684 1.00 91.44 210 LYS A C 1
ATOM 1645 O O . LYS A 1 210 ? -17.112 -5.518 28.329 1.00 91.44 210 LYS A O 1
ATOM 1650 N N . TYR A 1 211 ? -16.567 -3.866 26.925 1.00 90.38 211 TYR A N 1
ATOM 1651 C CA . TYR A 1 211 ? -17.948 -3.402 26.747 1.00 9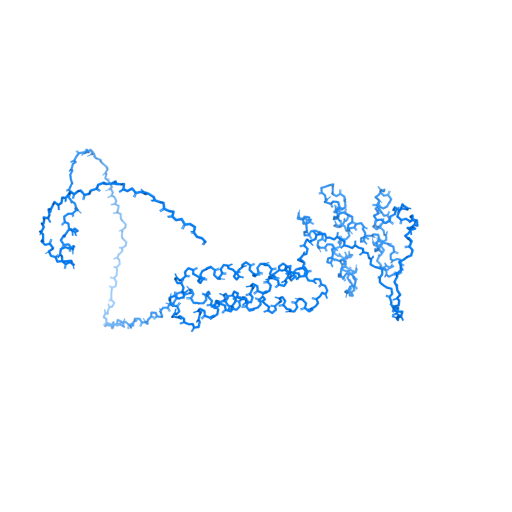0.38 211 TYR A CA 1
ATOM 1652 C C . TYR A 1 211 ? -18.848 -4.464 26.097 1.00 90.38 211 TYR A C 1
ATOM 1654 O O . TYR A 1 211 ? -19.960 -4.705 26.561 1.00 90.38 211 TYR A O 1
ATOM 1662 N N . GLU A 1 212 ? -18.369 -5.124 25.042 1.00 89.81 212 GLU A N 1
ATOM 1663 C CA . GLU A 1 212 ? -19.118 -6.174 24.342 1.00 89.81 212 GLU A CA 1
ATOM 1664 C C . GLU A 1 212 ? -19.353 -7.412 25.222 1.00 89.81 212 GLU A C 1
ATOM 1666 O O . GLU A 1 212 ? -20.411 -8.035 25.138 1.00 89.81 212 GLU A O 1
ATOM 1671 N N . GLU A 1 213 ? -18.403 -7.758 26.093 1.00 88.00 213 GLU A N 1
ATOM 1672 C CA . GLU A 1 213 ? -18.564 -8.809 27.103 1.00 88.00 213 GLU A CA 1
ATOM 1673 C C . GLU A 1 213 ? -19.637 -8.459 28.133 1.00 88.00 213 GLU A C 1
ATOM 1675 O O . GLU A 1 213 ? -20.449 -9.318 28.469 1.00 88.00 213 GLU A O 1
ATOM 1680 N N . LEU A 1 214 ? -19.686 -7.203 28.583 1.00 82.88 214 LEU A N 1
ATOM 1681 C CA . LEU A 1 214 ? -20.730 -6.719 29.488 1.00 82.88 214 LEU A CA 1
ATOM 1682 C C . LEU A 1 214 ? -22.111 -6.691 28.810 1.00 82.88 214 LEU A C 1
ATOM 1684 O O . LEU A 1 214 ? -23.115 -6.984 29.451 1.00 82.88 214 LEU A O 1
ATOM 1688 N N . MET A 1 215 ? -22.164 -6.395 27.507 1.00 76.25 215 MET A N 1
ATOM 1689 C CA . MET A 1 215 ? -23.395 -6.407 26.705 1.00 76.25 215 MET A CA 1
ATOM 1690 C C . MET A 1 215 ? -23.954 -7.812 26.435 1.00 76.25 215 MET A C 1
ATOM 1692 O O . MET A 1 215 ? -25.118 -7.940 26.046 1.00 76.25 215 MET A O 1
ATOM 1696 N N . LYS A 1 216 ? -23.164 -8.880 26.608 1.00 76.25 216 LYS A N 1
ATOM 1697 C CA . LYS A 1 216 ? -23.675 -10.247 26.448 1.00 76.25 216 LYS A CA 1
ATOM 1698 C C . LYS A 1 216 ? -24.606 -10.576 27.619 1.00 76.25 216 LYS A C 1
ATOM 1700 O O . LYS A 1 216 ? -24.174 -10.516 28.769 1.00 76.25 216 LYS A O 1
ATOM 1705 N N . PRO A 1 217 ? -25.861 -10.989 27.363 1.00 58.78 217 PRO A N 1
ATOM 1706 C CA . PRO A 1 217 ? -26.728 -11.470 28.425 1.00 58.78 217 PRO A CA 1
ATOM 1707 C C . PRO A 1 217 ? -26.058 -12.662 29.111 1.00 58.78 217 PRO A C 1
ATOM 1709 O O . PRO A 1 217 ? -25.644 -13.607 28.434 1.00 58.78 217 PRO A O 1
ATOM 1712 N N . LEU A 1 218 ? -25.971 -12.634 30.443 1.00 54.66 218 LEU A N 1
ATOM 1713 C CA . LEU A 1 218 ? -25.692 -13.822 31.246 1.00 54.66 218 LEU A CA 1
ATOM 1714 C C . LEU A 1 218 ? -26.754 -14.868 30.893 1.00 54.66 218 LEU A C 1
ATOM 1716 O O . LEU A 1 218 ? -27.882 -14.815 31.382 1.00 54.66 218 LEU A O 1
ATOM 1720 N N . VAL A 1 219 ? -26.409 -15.807 30.011 1.00 45.81 219 VAL A N 1
ATOM 1721 C CA . VAL A 1 219 ? -27.174 -17.038 29.848 1.00 45.81 219 VAL A CA 1
ATOM 1722 C C . VAL A 1 219 ? -27.042 -17.756 31.180 1.00 45.81 219 VAL A C 1
ATOM 1724 O O . VAL A 1 219 ? -26.011 -18.359 31.471 1.00 45.81 219 VAL A O 1
ATOM 1727 N N . VAL A 1 220 ? -28.066 -17.618 32.021 1.00 45.78 220 VAL A N 1
ATOM 1728 C CA . VAL A 1 220 ? -28.238 -18.436 33.217 1.00 45.78 220 VAL A CA 1
ATOM 1729 C C . VAL A 1 220 ? -28.158 -19.887 32.744 1.00 45.78 220 VAL A C 1
ATOM 1731 O O . VAL A 1 220 ? -28.963 -20.270 31.887 1.00 45.78 220 VAL A O 1
ATOM 1734 N N . PRO A 1 221 ? -27.197 -20.696 33.227 1.00 42.47 221 PRO A N 1
ATOM 1735 C CA . PRO A 1 221 ? -27.241 -22.128 33.008 1.00 42.47 221 PRO A CA 1
ATOM 1736 C C . PRO A 1 221 ? -28.572 -22.603 33.578 1.00 42.47 221 PRO A C 1
ATOM 1738 O O . PRO A 1 221 ? -28.803 -22.513 34.782 1.00 42.47 221 PRO A O 1
ATOM 1741 N N . THR A 1 222 ? -29.483 -23.023 32.705 1.00 41.91 222 THR A N 1
ATOM 1742 C CA . THR A 1 222 ? -30.685 -23.724 33.133 1.00 41.91 222 THR A CA 1
ATOM 1743 C C . THR A 1 222 ? -30.186 -24.985 33.818 1.00 41.91 222 THR A C 1
ATOM 1745 O O . THR A 1 222 ? -29.557 -25.840 33.193 1.00 41.91 222 THR A O 1
ATOM 1748 N N . GLU A 1 223 ? -30.362 -25.027 35.136 1.00 44.00 223 GLU A N 1
ATOM 1749 C CA . GLU A 1 223 ? -30.101 -26.199 35.956 1.00 44.00 223 GLU A CA 1
ATOM 1750 C C . GLU A 1 223 ? -30.817 -27.386 35.289 1.00 44.00 223 GLU A C 1
ATOM 1752 O O . GLU A 1 223 ? -31.989 -27.243 34.924 1.00 44.00 223 GLU A O 1
ATOM 1757 N N . PRO A 1 224 ? -30.128 -28.510 35.016 1.00 46.50 224 PRO A N 1
ATOM 1758 C CA . PRO A 1 224 ? -30.756 -29.632 34.341 1.00 46.50 224 PRO A CA 1
ATOM 1759 C C . PRO A 1 224 ? -31.901 -30.125 35.222 1.00 46.50 224 PRO A C 1
ATOM 1761 O O . PRO A 1 224 ? -31.678 -30.619 36.328 1.00 46.50 224 PRO A O 1
ATOM 1764 N N . GLU A 1 225 ? -33.124 -29.946 34.726 1.00 46.88 225 GLU A N 1
ATOM 1765 C CA . GLU A 1 225 ? -34.336 -30.435 35.364 1.00 46.88 225 GLU A CA 1
ATOM 1766 C C . GLU A 1 225 ? -34.136 -31.931 35.673 1.00 46.88 225 GLU A C 1
ATOM 1768 O O . GLU A 1 225 ? -33.695 -32.683 34.792 1.00 46.88 225 GLU A O 1
ATOM 1773 N N . PRO A 1 226 ? -34.351 -32.378 36.924 1.00 45.06 226 PRO A N 1
ATOM 1774 C CA . PRO A 1 226 ? -34.020 -33.735 37.322 1.00 45.06 226 PRO A CA 1
ATOM 1775 C C . PRO A 1 226 ? -34.801 -34.718 36.453 1.00 45.06 226 PRO A C 1
ATOM 1777 O O . PRO A 1 226 ? -36.032 -34.719 36.438 1.00 45.06 226 PRO A O 1
ATOM 1780 N N . ALA A 1 227 ? -34.066 -35.558 35.723 1.00 45.88 227 ALA A N 1
ATOM 1781 C CA . ALA A 1 227 ? -34.630 -36.601 34.885 1.00 45.88 227 ALA A CA 1
ATOM 1782 C C . ALA A 1 227 ? -35.553 -37.497 35.727 1.00 45.88 227 ALA A C 1
ATOM 1784 O O . ALA A 1 227 ? -35.091 -38.295 36.546 1.00 45.88 227 ALA A O 1
ATOM 1785 N N . MET A 1 228 ? -36.867 -37.373 35.527 1.00 40.22 228 MET A N 1
ATOM 1786 C CA . MET A 1 228 ? -37.823 -38.336 36.058 1.00 40.22 228 MET A CA 1
ATOM 1787 C C . MET A 1 228 ? -37.635 -39.658 35.315 1.00 40.22 228 MET A C 1
ATOM 1789 O O . MET A 1 228 ? -37.968 -39.791 34.139 1.00 40.22 228 MET A O 1
ATOM 1793 N N . ILE A 1 229 ? -37.069 -40.633 36.020 1.00 40.94 229 ILE A N 1
ATOM 1794 C CA . ILE A 1 229 ? -36.943 -42.022 35.584 1.00 40.94 229 ILE A CA 1
ATOM 1795 C C . ILE A 1 229 ? -38.360 -42.614 35.509 1.00 40.94 229 ILE A C 1
ATOM 1797 O O . ILE A 1 229 ? -39.028 -42.678 36.546 1.00 40.94 229 ILE A O 1
ATOM 1801 N N . PRO A 1 230 ? -38.845 -43.091 34.348 1.00 40.56 230 PRO A N 1
ATOM 1802 C CA . PRO A 1 230 ? -40.041 -43.912 34.328 1.00 40.56 230 PRO A CA 1
ATOM 1803 C C . PRO A 1 230 ? -39.663 -45.276 34.906 1.00 40.56 230 PRO A C 1
ATOM 1805 O O . PRO A 1 230 ? -38.890 -46.027 34.310 1.00 40.56 230 PRO A O 1
ATOM 1808 N N . VAL A 1 231 ? -40.197 -45.601 36.082 1.00 43.09 231 VAL A N 1
ATOM 1809 C CA . VAL A 1 231 ? -40.217 -46.979 36.578 1.00 43.09 231 VAL A CA 1
ATOM 1810 C C . VAL A 1 231 ? -41.183 -47.753 35.682 1.00 43.09 231 VAL A C 1
ATOM 1812 O O . VAL A 1 231 ? -42.398 -47.684 35.859 1.00 43.09 231 VAL A O 1
ATOM 1815 N N . ALA A 1 232 ? -40.642 -48.449 34.684 1.00 37.72 232 ALA A N 1
ATOM 1816 C CA . ALA A 1 232 ? -41.389 -49.416 33.896 1.00 37.72 232 ALA A CA 1
ATOM 1817 C C . ALA A 1 232 ? -41.465 -50.729 34.685 1.00 37.72 232 ALA A C 1
ATOM 1819 O O . ALA A 1 232 ? -40.466 -51.419 34.885 1.00 37.72 232 ALA A O 1
ATOM 1820 N N . VAL A 1 233 ? -42.666 -51.039 35.169 1.00 42.75 233 VAL A N 1
ATOM 1821 C CA . VAL A 1 233 ? -43.048 -52.388 35.583 1.00 42.75 233 VAL A CA 1
ATOM 1822 C C . VAL A 1 233 ? -43.237 -53.198 34.305 1.00 42.75 233 VAL A C 1
ATOM 1824 O O . VAL A 1 233 ? -44.092 -52.874 33.484 1.00 42.75 233 VAL A O 1
ATOM 1827 N N . GLU A 1 234 ? -42.410 -54.223 34.135 1.00 46.03 234 GLU A N 1
ATOM 1828 C CA . GLU A 1 234 ? -42.554 -55.247 33.102 1.00 46.03 234 GLU A CA 1
ATOM 1829 C C . GLU A 1 234 ? -43.921 -55.938 33.241 1.00 46.03 234 GLU A C 1
ATOM 1831 O O . GLU A 1 234 ? -44.221 -56.509 34.292 1.00 46.03 234 GLU A O 1
ATOM 1836 N N . ALA A 1 235 ? -44.734 -55.914 32.184 1.00 38.34 235 ALA A N 1
ATOM 1837 C CA . ALA A 1 235 ? -45.821 -56.869 31.987 1.00 38.34 235 ALA A CA 1
ATOM 1838 C C . ALA A 1 235 ? -46.182 -56.988 30.496 1.00 38.34 235 ALA A C 1
ATOM 1840 O O . ALA A 1 235 ? -46.941 -56.190 29.955 1.00 38.34 235 ALA A O 1
ATOM 1841 N N . ASP A 1 236 ? -45.612 -58.039 29.914 1.00 33.31 236 ASP A N 1
ATOM 1842 C CA . ASP A 1 236 ? -46.203 -58.998 28.976 1.00 33.31 236 ASP A CA 1
ATOM 1843 C C . ASP A 1 236 ? -46.567 -58.572 27.540 1.00 33.31 236 ASP A C 1
ATOM 1845 O O . ASP A 1 236 ? -47.293 -57.618 27.262 1.00 33.31 236 ASP A O 1
ATOM 1849 N N . GLU A 1 237 ? -46.050 -59.370 26.606 1.00 39.47 237 GLU A N 1
ATOM 1850 C CA . GLU A 1 237 ? -46.263 -59.287 25.167 1.00 39.47 237 GLU A CA 1
ATOM 1851 C C . GLU A 1 237 ? -47.717 -59.610 24.793 1.00 39.47 237 GLU A C 1
ATOM 1853 O O . GLU A 1 237 ? -48.252 -60.634 25.209 1.00 39.47 237 GLU A O 1
ATOM 1858 N N . SER A 1 238 ? -48.334 -58.831 23.894 1.00 33.38 238 SER A N 1
ATOM 1859 C CA . SER A 1 238 ? -49.106 -59.389 22.763 1.00 33.38 238 SER A CA 1
ATOM 1860 C C . SER A 1 238 ? -49.637 -58.325 21.787 1.00 33.38 238 SER A C 1
ATOM 1862 O O . SER A 1 238 ? -50.547 -57.559 22.071 1.00 33.38 238 SER A O 1
ATOM 1864 N N . LEU A 1 239 ? -49.052 -58.350 20.585 1.00 30.42 239 LEU A N 1
ATOM 1865 C CA . LEU A 1 239 ? -49.702 -58.423 19.267 1.00 30.42 239 LEU A CA 1
ATOM 1866 C C . LEU A 1 239 ? -50.931 -57.534 18.960 1.00 30.42 239 LEU A C 1
ATOM 1868 O O . LEU A 1 239 ? -52.041 -57.787 19.415 1.00 30.42 239 LEU A O 1
ATOM 1872 N N . SER A 1 240 ? -50.759 -56.707 17.919 1.00 30.12 240 SER A N 1
ATOM 1873 C CA . SER A 1 240 ? -51.490 -56.764 16.630 1.00 30.12 240 SER A CA 1
ATOM 1874 C C . SER A 1 240 ? -52.113 -55.443 16.152 1.00 30.12 240 SER A C 1
ATOM 1876 O O . SER A 1 240 ? -52.793 -54.770 16.907 1.00 30.12 240 SER A O 1
ATOM 1878 N N . HIS A 1 241 ? -51.874 -55.167 14.855 1.00 32.81 241 HIS A N 1
ATOM 1879 C CA . HIS A 1 241 ? -52.780 -54.588 13.840 1.00 32.81 241 HIS A CA 1
ATOM 1880 C C . HIS A 1 241 ? -53.504 -53.262 14.169 1.00 32.81 241 HIS A C 1
ATOM 1882 O O . HIS A 1 241 ? -54.133 -53.104 15.194 1.00 32.81 241 HIS A O 1
ATOM 1888 N N . GLY A 1 242 ? -53.573 -52.256 13.305 1.00 30.75 242 GLY A N 1
ATOM 1889 C CA . GLY A 1 242 ? -53.314 -52.137 11.880 1.00 30.75 242 GLY A CA 1
ATOM 1890 C C . GLY A 1 242 ? -53.759 -50.730 11.448 1.00 30.75 242 GLY A C 1
ATOM 1891 O O . GLY A 1 242 ? -54.492 -50.050 12.160 1.00 30.75 242 GLY A O 1
ATOM 1892 N N . LYS A 1 243 ? -53.248 -50.287 10.299 1.00 40.41 243 LYS A N 1
ATOM 1893 C CA . LYS A 1 243 ? -53.589 -49.032 9.611 1.00 40.41 243 LYS A CA 1
ATOM 1894 C C . LYS A 1 243 ? -55.100 -48.844 9.436 1.00 40.41 243 LYS A C 1
ATOM 1896 O O . LYS A 1 243 ? -55.742 -49.795 9.012 1.00 40.41 243 LYS A O 1
ATOM 1901 N N . GLU A 1 244 ? -55.565 -47.595 9.483 1.00 35.00 244 GLU A N 1
ATOM 1902 C CA . GLU A 1 244 ? -56.323 -47.014 8.362 1.00 35.00 244 GLU A CA 1
ATOM 1903 C C . GLU A 1 244 ? -56.438 -45.482 8.434 1.00 35.00 244 GLU A C 1
ATOM 1905 O O . GLU A 1 244 ? -56.885 -44.892 9.415 1.00 35.00 244 GLU A O 1
ATOM 1910 N N . ASP A 1 245 ? -56.002 -44.860 7.338 1.00 39.59 245 ASP A N 1
ATOM 1911 C CA . ASP A 1 245 ? -56.369 -43.528 6.869 1.00 39.59 245 ASP A CA 1
ATOM 1912 C C . ASP A 1 245 ? -57.875 -43.418 6.609 1.00 39.59 245 ASP A C 1
ATOM 1914 O O . ASP A 1 245 ? -58.466 -44.376 6.112 1.00 39.59 245 ASP A O 1
ATOM 1918 N N . SER A 1 246 ? -58.433 -42.206 6.754 1.00 36.34 246 SER A N 1
ATOM 1919 C CA . SER A 1 246 ? -59.297 -41.526 5.757 1.00 36.34 246 SER A CA 1
ATOM 1920 C C . SER A 1 246 ? -60.320 -40.608 6.439 1.00 36.34 246 SER A C 1
ATOM 1922 O O . SER A 1 246 ? -61.169 -41.061 7.189 1.00 36.34 246 SER A O 1
ATOM 1924 N N . LEU A 1 247 ? -60.260 -39.285 6.273 1.00 38.75 247 LEU A N 1
ATOM 1925 C CA . LEU A 1 247 ? -60.773 -38.500 5.138 1.00 38.75 247 LEU A CA 1
ATOM 1926 C C . LEU A 1 247 ? -61.950 -37.608 5.603 1.00 38.75 247 LEU A C 1
ATOM 1928 O O . LEU A 1 247 ? -62.813 -38.035 6.359 1.00 38.75 247 LEU A O 1
ATOM 1932 N N . ILE A 1 248 ? -62.031 -36.428 4.970 1.00 39.06 248 ILE A N 1
ATOM 1933 C CA . ILE A 1 248 ? -63.258 -35.761 4.489 1.00 39.06 248 ILE A CA 1
ATOM 1934 C C . ILE A 1 248 ? -63.877 -34.572 5.282 1.00 39.06 248 ILE A C 1
ATOM 1936 O O . ILE A 1 248 ? -64.449 -34.693 6.356 1.00 39.06 248 ILE A O 1
ATOM 1940 N N . ARG A 1 249 ? -63.903 -33.456 4.524 1.00 36.53 249 ARG A N 1
ATOM 1941 C CA . ARG A 1 249 ? -64.928 -32.397 4.343 1.00 36.53 249 ARG A CA 1
ATOM 1942 C C . ARG A 1 249 ? -64.974 -31.163 5.255 1.00 36.53 249 ARG A C 1
ATOM 1944 O O . ARG A 1 249 ? -65.568 -31.129 6.321 1.00 36.53 249 ARG A O 1
ATOM 1951 N N . LYS A 1 250 ? -64.543 -30.067 4.621 1.00 41.34 250 LYS A N 1
ATOM 1952 C CA . LYS A 1 250 ? -65.139 -28.720 4.666 1.00 41.34 250 LYS A CA 1
ATOM 1953 C C . LYS A 1 250 ? -66.560 -28.735 4.055 1.00 41.34 250 LYS A C 1
ATOM 1955 O O . LYS A 1 250 ? -66.820 -29.565 3.178 1.00 41.34 250 LYS A O 1
ATOM 1960 N N . PRO A 1 251 ? -67.425 -27.765 4.401 1.00 40.47 251 PRO A N 1
ATOM 1961 C CA . PRO A 1 251 ? -67.823 -26.794 3.374 1.00 40.47 251 PRO A CA 1
ATOM 1962 C C . PRO A 1 251 ? -67.965 -25.337 3.873 1.00 40.47 251 PRO A C 1
ATOM 1964 O O . PRO A 1 251 ? -68.076 -25.058 5.061 1.00 40.47 251 PRO A O 1
ATOM 1967 N N . ALA A 1 252 ? -67.931 -24.410 2.909 1.00 34.09 252 ALA A N 1
ATOM 1968 C CA . ALA A 1 252 ? -68.340 -22.999 2.996 1.00 34.09 252 ALA A CA 1
ATOM 1969 C C . ALA A 1 252 ? -69.887 -22.902 2.864 1.00 34.09 252 ALA A C 1
ATOM 1971 O O . ALA A 1 252 ? -70.497 -23.885 2.463 1.00 34.09 252 ALA A O 1
ATOM 1972 N N . ALA A 1 253 ? -70.647 -21.830 3.108 1.00 33.06 253 ALA A N 1
ATOM 1973 C CA . ALA A 1 253 ? -70.464 -20.395 3.334 1.00 33.06 253 ALA A CA 1
ATOM 1974 C C . ALA A 1 253 ? -71.793 -19.836 3.918 1.00 33.06 253 ALA A C 1
ATOM 1976 O O . ALA A 1 253 ? -72.823 -20.486 3.729 1.00 33.06 253 ALA A O 1
ATOM 1977 N N . SER A 1 254 ? -71.814 -18.615 4.489 1.00 34.28 254 SER A N 1
ATOM 1978 C CA . SER A 1 254 ? -72.729 -17.496 4.114 1.00 34.28 254 SER A CA 1
ATOM 1979 C C . SER A 1 254 ? -73.010 -16.477 5.239 1.00 34.28 254 SER A C 1
ATOM 1981 O O . SER A 1 254 ? -73.587 -16.826 6.258 1.00 34.28 254 SER A O 1
ATOM 1983 N N . ARG A 1 255 ? -72.763 -15.198 4.899 1.00 33.56 255 ARG A N 1
ATOM 1984 C CA . ARG A 1 255 ? -73.522 -13.963 5.227 1.00 33.56 255 ARG A CA 1
ATOM 1985 C C . ARG A 1 255 ? -73.518 -13.366 6.655 1.00 33.56 255 ARG A C 1
ATOM 1987 O O . ARG A 1 255 ? -74.201 -13.857 7.535 1.00 33.56 255 ARG A O 1
ATOM 1994 N N . GLY A 1 256 ? -72.978 -12.139 6.734 1.00 30.83 256 GLY A N 1
ATOM 1995 C CA . GLY A 1 256 ? -73.742 -10.941 7.145 1.00 30.83 256 GLY A CA 1
ATOM 1996 C C . GLY A 1 256 ? -73.490 -10.347 8.544 1.00 30.83 256 GLY A C 1
ATOM 1997 O O . GLY A 1 256 ? -73.785 -10.993 9.535 1.00 30.83 256 GLY A O 1
ATOM 1998 N N . LEU A 1 257 ? -73.002 -9.090 8.561 1.00 33.22 257 LEU A N 1
ATOM 1999 C CA . LEU A 1 257 ? -73.147 -7.987 9.555 1.00 33.22 257 LEU A CA 1
ATOM 2000 C C . LEU A 1 257 ? -74.230 -8.211 10.650 1.00 33.22 257 LEU A C 1
ATOM 2002 O O . LEU A 1 257 ? -75.310 -8.670 10.300 1.00 33.22 257 LEU A O 1
ATOM 2006 N N . VAL A 1 258 ? -74.090 -7.847 11.943 1.00 34.97 258 VAL A N 1
ATOM 2007 C CA . VAL A 1 258 ? -73.808 -6.512 12.540 1.00 34.97 258 VAL A CA 1
ATOM 2008 C C . VAL A 1 258 ? -73.542 -6.597 14.078 1.00 34.97 258 VAL A C 1
ATOM 2010 O O . VAL A 1 258 ? -74.215 -7.364 14.752 1.00 34.97 258 VAL A O 1
ATOM 2013 N N . HIS A 1 259 ? -72.707 -5.672 14.595 1.00 35.91 259 HIS A N 1
ATOM 2014 C CA . HIS A 1 259 ? -72.810 -4.898 15.868 1.00 35.91 259 HIS A CA 1
ATOM 2015 C C . HIS A 1 259 ? -72.293 -5.407 17.249 1.00 35.91 259 HIS A C 1
ATOM 2017 O O . HIS A 1 259 ? -72.667 -6.479 17.701 1.00 35.91 259 HIS A O 1
ATOM 2023 N N . ALA A 1 260 ? -71.572 -4.477 17.923 1.00 33.31 260 ALA A N 1
ATOM 2024 C CA . ALA A 1 260 ? -71.259 -4.297 19.364 1.00 33.31 260 ALA A CA 1
ATOM 2025 C C . ALA A 1 260 ? -70.445 -5.404 20.070 1.00 33.31 260 ALA A C 1
ATOM 2027 O O . ALA A 1 260 ? -70.697 -6.578 19.871 1.00 33.31 260 ALA A O 1
ATOM 2028 N N . GLY A 1 261 ? -69.433 -5.151 20.904 1.00 34.69 261 GLY A N 1
ATOM 2029 C CA . GLY A 1 261 ? -69.147 -4.042 21.821 1.00 34.69 261 GLY A CA 1
ATOM 2030 C C . GLY A 1 261 ? -68.830 -4.665 23.197 1.00 34.69 261 GLY A C 1
ATOM 2031 O O . GLY A 1 261 ? -69.480 -5.642 23.548 1.00 34.69 261 GLY A O 1
ATOM 2032 N N . SER A 1 262 ? -67.880 -4.097 23.954 1.00 42.31 262 SER A N 1
ATOM 2033 C CA . SER A 1 262 ? -67.464 -4.469 25.331 1.00 42.31 262 SER A CA 1
ATOM 2034 C C . SER A 1 262 ? -66.283 -5.453 25.461 1.00 42.31 262 SER A C 1
ATOM 2036 O O . SER A 1 262 ? -66.438 -6.671 25.436 1.00 42.31 262 SER A O 1
ATOM 2038 N N . HIS A 1 263 ? -65.082 -4.888 25.639 1.00 44.19 263 HIS A N 1
ATOM 2039 C CA . HIS A 1 263 ? -63.968 -5.499 26.383 1.00 44.19 263 HIS A CA 1
ATOM 2040 C C . HIS A 1 263 ? -63.085 -4.403 27.031 1.00 44.19 263 HIS A C 1
ATOM 2042 O O . HIS A 1 263 ? -61.872 -4.550 27.137 1.00 44.19 263 HIS A O 1
ATOM 2048 N N . ASP A 1 264 ? -63.679 -3.283 27.452 1.00 48.94 264 ASP A N 1
ATOM 2049 C CA . ASP A 1 264 ? -62.932 -2.217 28.149 1.00 48.94 264 ASP A CA 1
ATOM 2050 C C . ASP A 1 264 ? -63.198 -2.216 29.668 1.00 48.94 264 ASP A C 1
ATOM 2052 O O . ASP A 1 264 ? -62.392 -1.693 30.429 1.00 48.94 264 ASP A O 1
ATOM 2056 N N . ASP A 1 265 ? -64.234 -2.917 30.147 1.00 53.75 265 ASP A N 1
ATOM 2057 C CA . ASP A 1 265 ? -64.630 -2.908 31.567 1.00 53.75 265 ASP A CA 1
ATOM 2058 C C . ASP A 1 265 ? -63.719 -3.744 32.494 1.00 53.75 265 ASP A C 1
ATOM 2060 O O . ASP A 1 265 ? -63.847 -3.670 33.709 1.00 53.75 265 ASP A O 1
ATOM 2064 N N . MET A 1 266 ? -62.788 -4.547 31.958 1.00 58.69 266 MET A N 1
ATOM 2065 C CA . MET A 1 266 ? -61.871 -5.357 32.785 1.00 58.69 266 MET A CA 1
ATOM 2066 C C . MET A 1 266 ? -60.543 -4.661 33.118 1.00 58.69 266 MET A C 1
ATOM 2068 O O . MET A 1 266 ? -59.785 -5.186 33.932 1.00 58.69 266 MET A O 1
ATOM 2072 N N . MET A 1 267 ? -60.230 -3.515 32.499 1.00 59.59 267 MET A N 1
ATOM 2073 C CA . MET A 1 267 ? -59.007 -2.765 32.829 1.00 59.59 267 MET A CA 1
ATOM 2074 C C . MET A 1 267 ? -59.218 -1.762 33.968 1.00 59.59 267 MET A C 1
ATOM 2076 O O . MET A 1 267 ? -58.299 -1.568 34.762 1.00 59.59 267 MET A O 1
ATOM 2080 N N . ASP A 1 268 ? -60.421 -1.199 34.107 1.00 58.56 268 ASP A N 1
ATOM 2081 C CA . ASP A 1 268 ? -60.715 -0.196 35.142 1.00 58.56 268 ASP A CA 1
ATOM 2082 C C . ASP A 1 268 ? -60.699 -0.786 36.568 1.00 58.56 268 ASP A C 1
ATOM 2084 O O . ASP A 1 268 ? -60.206 -0.146 37.501 1.00 58.56 268 ASP A O 1
ATOM 2088 N N . ASP A 1 269 ? -61.128 -2.042 36.742 1.00 61.19 269 ASP A N 1
ATOM 2089 C CA . ASP A 1 269 ? -61.096 -2.735 38.043 1.00 61.19 269 ASP A CA 1
ATOM 2090 C C . ASP A 1 269 ? -59.660 -3.010 38.539 1.00 61.19 269 ASP A C 1
ATOM 2092 O O . ASP A 1 269 ? -59.417 -3.128 39.746 1.00 61.19 269 ASP A O 1
ATOM 2096 N N . LEU A 1 270 ? -58.688 -3.111 37.621 1.00 65.56 270 LEU A N 1
ATOM 2097 C CA . LEU A 1 270 ? -57.289 -3.378 37.962 1.00 65.56 270 LEU A CA 1
ATOM 2098 C C . LEU A 1 270 ? -56.608 -2.131 38.543 1.00 65.56 270 LEU A C 1
ATOM 2100 O O . LEU A 1 270 ? -55.858 -2.228 39.517 1.00 65.56 270 LEU A O 1
ATOM 2104 N N . ASP A 1 271 ? -56.915 -0.958 37.988 1.00 61.94 271 ASP A N 1
ATOM 2105 C CA . ASP A 1 271 ? -56.375 0.322 38.452 1.00 61.94 271 ASP A CA 1
ATOM 2106 C C . ASP A 1 271 ? -56.979 0.748 39.805 1.00 61.94 271 ASP A C 1
ATOM 2108 O O . ASP A 1 271 ? -56.271 1.316 40.644 1.00 61.94 271 ASP A O 1
ATOM 2112 N N . GLU A 1 272 ? -58.242 0.397 40.095 1.00 73.25 272 GLU A N 1
ATOM 2113 C CA . GLU A 1 272 ? -58.854 0.643 41.415 1.00 73.25 272 GLU A CA 1
ATOM 2114 C C . GLU A 1 272 ? -58.218 -0.226 42.523 1.00 73.25 272 GLU A C 1
ATOM 2116 O O . GLU A 1 272 ? -58.067 0.236 43.661 1.00 73.25 272 GLU A O 1
ATOM 2121 N N . MET A 1 273 ? -57.759 -1.441 42.187 1.00 64.56 273 MET A N 1
ATOM 2122 C CA . MET A 1 273 ? -57.016 -2.327 43.097 1.00 64.56 273 MET A CA 1
ATOM 2123 C C . MET A 1 273 ? -55.578 -1.864 43.369 1.00 64.56 273 MET A C 1
ATOM 2125 O O . MET A 1 273 ? -55.070 -2.096 44.468 1.00 64.56 273 MET A O 1
ATOM 2129 N N . ILE A 1 274 ? -54.919 -1.221 42.397 1.00 67.31 274 ILE A N 1
ATOM 2130 C CA . ILE A 1 274 ? -53.515 -0.792 42.518 1.00 67.31 274 ILE A CA 1
ATOM 2131 C C . ILE A 1 274 ? -53.390 0.590 43.171 1.00 67.31 274 ILE A C 1
ATOM 2133 O O . ILE A 1 274 ? -52.502 0.790 44.002 1.00 67.31 274 ILE A O 1
ATOM 2137 N N . PHE A 1 275 ? -54.264 1.544 42.838 1.00 74.50 275 PHE A N 1
ATOM 2138 C CA . PHE A 1 275 ? -54.074 2.944 43.242 1.00 74.50 275 PHE A CA 1
ATOM 2139 C C . PHE A 1 275 ? -54.982 3.427 44.377 1.00 74.50 275 PHE A C 1
ATOM 2141 O O . PHE A 1 275 ? -54.706 4.477 44.962 1.00 74.50 275 PHE A O 1
ATOM 2148 N N . GLY A 1 276 ? -56.012 2.658 44.746 1.00 56.59 276 GLY A N 1
ATOM 2149 C CA . GLY A 1 276 ? -56.952 3.022 45.804 1.00 56.59 276 GLY A CA 1
ATOM 2150 C C . GLY A 1 276 ? -57.860 4.201 45.423 1.00 56.59 276 GLY A C 1
ATOM 2151 O O . GLY A 1 276 ? -57.461 5.171 44.779 1.00 56.59 276 GLY A O 1
ATOM 2152 N N . LYS A 1 277 ? -59.130 4.132 45.835 1.00 60.88 277 LYS A N 1
ATOM 2153 C CA . LYS A 1 277 ? -60.182 5.086 45.451 1.00 60.88 277 LYS A CA 1
ATOM 2154 C C . LYS A 1 277 ? -59.857 6.521 45.899 1.00 60.88 277 LYS A C 1
ATOM 2156 O O . LYS A 1 277 ? -60.111 6.903 47.043 1.00 60.88 277 LYS A O 1
ATOM 2161 N N . LYS A 1 278 ? -59.336 7.353 44.992 1.00 53.41 278 LYS A N 1
ATOM 2162 C CA . LYS A 1 278 ? -59.096 8.781 45.248 1.00 53.41 278 LYS A CA 1
ATOM 2163 C C . LYS A 1 278 ? -60.392 9.566 45.033 1.00 53.41 278 LYS A C 1
ATOM 2165 O O . LYS A 1 278 ? -60.715 10.006 43.935 1.00 53.41 278 LYS A O 1
ATOM 2170 N N . GLY A 1 279 ? -61.170 9.692 46.104 1.00 45.19 279 GLY A N 1
ATOM 2171 C CA . GLY A 1 279 ? -62.379 10.507 46.131 1.00 45.19 279 GLY A CA 1
ATOM 2172 C C . GLY A 1 279 ? -62.094 11.999 45.920 1.00 45.19 279 GLY A C 1
ATOM 2173 O O . GLY A 1 279 ? -61.303 12.591 46.643 1.00 45.19 279 GLY A O 1
ATOM 2174 N N . GLY A 1 280 ? -62.801 12.591 44.956 1.00 40.12 280 GLY A N 1
ATOM 2175 C CA . GLY A 1 280 ? -63.667 13.747 45.201 1.00 40.12 280 GLY A CA 1
ATOM 2176 C C . GLY A 1 280 ? -63.061 15.148 45.382 1.00 40.12 280 GLY A C 1
ATOM 2177 O O . GLY A 1 280 ? -62.752 15.551 46.494 1.00 40.12 280 GLY A O 1
ATOM 2178 N N . SER A 1 281 ? -63.200 15.932 44.306 1.00 34.62 281 SER A N 1
ATOM 2179 C CA . SER A 1 281 ? -63.925 17.221 44.259 1.00 34.62 281 SER A CA 1
ATOM 2180 C C . SER A 1 281 ? -63.235 18.562 44.572 1.00 34.62 281 SER A C 1
ATOM 2182 O O . SER A 1 281 ? -62.603 18.752 45.605 1.00 34.62 281 SER A O 1
ATOM 2184 N N . SER A 1 282 ? -63.624 19.520 43.709 1.00 33.66 282 SER A N 1
ATOM 2185 C CA . SER A 1 282 ? -63.766 20.978 43.902 1.00 33.66 282 SER A CA 1
ATOM 2186 C C . SER A 1 282 ? -62.506 21.822 43.691 1.00 33.66 282 SER A C 1
ATOM 2188 O O . SER A 1 282 ? -61.430 21.443 44.125 1.00 33.66 282 SER A O 1
ATOM 2190 N N . SER A 1 283 ? -62.523 23.037 43.144 1.00 37.03 283 SER A N 1
ATOM 2191 C CA . SER A 1 283 ? -63.424 23.870 42.321 1.00 37.03 283 SER A CA 1
ATOM 2192 C C . SER A 1 283 ? -62.715 25.235 42.248 1.00 37.03 283 SER A C 1
ATOM 2194 O O . SER A 1 283 ? -62.124 25.618 43.252 1.00 37.03 283 SER A O 1
ATOM 2196 N N . GLU A 1 284 ? -62.870 25.975 41.138 1.00 35.16 284 GLU A N 1
ATOM 2197 C CA . GLU A 1 284 ? -62.679 27.446 41.021 1.00 35.16 284 GLU A CA 1
ATOM 2198 C C . GLU A 1 284 ? -61.252 27.997 41.294 1.00 35.16 284 GLU A C 1
ATOM 2200 O O . GLU A 1 284 ? -60.489 27.475 42.086 1.00 35.16 284 GLU A O 1
ATOM 2205 N N . GLY A 1 285 ? -60.737 29.064 40.689 1.00 32.94 285 GLY A N 1
ATOM 2206 C CA . GLY A 1 285 ? -61.230 30.062 39.754 1.00 32.94 285 GLY A CA 1
ATOM 2207 C C . GLY A 1 285 ? -60.202 31.213 39.704 1.00 32.94 285 GLY A C 1
ATOM 2208 O O . GLY A 1 285 ? -59.580 31.524 40.711 1.00 32.94 285 GLY A O 1
ATOM 2209 N N . SER A 1 286 ? -60.081 31.847 38.533 1.00 34.16 286 SER A N 1
ATOM 2210 C CA . SER A 1 286 ? -59.844 33.294 38.333 1.00 34.16 286 SER A CA 1
ATOM 2211 C C . SER A 1 286 ? -58.497 33.997 38.647 1.00 34.16 286 SER A C 1
ATOM 2213 O O . SER A 1 286 ? -58.054 34.058 39.784 1.00 34.16 286 SER A O 1
ATOM 2215 N N . GLN A 1 287 ? -58.046 34.734 37.607 1.00 36.81 287 GLN A N 1
ATOM 2216 C CA . GLN A 1 287 ? -57.351 36.052 37.582 1.00 36.81 287 GLN A CA 1
ATOM 2217 C C . GLN A 1 287 ? -55.857 36.084 37.995 1.00 36.81 287 GLN A C 1
ATOM 2219 O O . GLN A 1 287 ? -55.457 35.454 38.957 1.00 36.81 287 GLN A O 1
ATOM 2224 N N . ASP A 1 288 ? -54.925 36.695 37.243 1.00 39.38 288 ASP A N 1
ATOM 2225 C CA . ASP A 1 288 ? -54.862 38.113 36.831 1.00 39.38 288 ASP A CA 1
ATOM 2226 C C . ASP A 1 288 ? -53.927 38.379 35.606 1.00 39.38 288 ASP A C 1
ATOM 2228 O O . ASP A 1 288 ? -53.092 37.533 35.268 1.00 39.38 288 ASP A O 1
ATOM 2232 N N . PRO A 1 289 ? -54.000 39.563 34.948 1.00 50.28 289 PRO A N 1
ATOM 2233 C CA . PRO A 1 289 ? -53.167 39.965 33.813 1.00 50.28 289 PRO A CA 1
ATOM 2234 C C . PRO A 1 289 ? -52.153 41.109 34.100 1.00 50.28 289 PRO A C 1
ATOM 2236 O O . PRO A 1 289 ? -52.361 41.964 34.945 1.00 50.28 289 PRO A O 1
ATOM 2239 N N . LYS A 1 290 ? -51.136 41.197 33.223 1.00 38.41 290 LYS A N 1
ATOM 2240 C CA . LYS A 1 290 ? -50.445 42.402 32.676 1.00 38.41 290 LYS A CA 1
ATOM 2241 C C . LYS A 1 290 ? -49.737 43.452 33.575 1.00 38.41 290 LYS A C 1
ATOM 2243 O O . LYS A 1 290 ? -50.342 44.093 34.418 1.00 38.41 290 LYS A O 1
ATOM 2248 N N . LYS A 1 291 ? -48.567 43.860 33.025 1.00 37.53 291 LYS A N 1
ATOM 2249 C CA . LYS A 1 291 ? -47.835 45.159 33.124 1.00 37.53 291 LYS A CA 1
ATOM 2250 C C . LYS A 1 291 ? -47.064 45.373 34.444 1.00 37.53 291 LYS A C 1
ATOM 2252 O O . LYS A 1 291 ? -47.532 44.973 35.485 1.00 37.53 291 LYS A O 1
ATOM 2257 N N . GLN A 1 292 ? -45.882 45.993 34.507 1.00 39.12 292 GLN A N 1
ATOM 2258 C CA . GLN A 1 292 ? -45.191 46.935 33.622 1.00 39.12 292 GLN A CA 1
ATOM 2259 C C . GLN A 1 292 ? -43.707 47.035 34.058 1.00 39.12 292 GLN A C 1
ATOM 2261 O O . GLN A 1 292 ? -43.399 47.033 35.242 1.00 39.12 292 GLN A O 1
ATOM 2266 N N . GLN A 1 293 ? -42.813 47.154 33.076 1.00 40.72 293 GLN A N 1
ATOM 2267 C CA . GLN A 1 293 ? -41.474 47.782 33.123 1.00 40.72 293 GLN A CA 1
ATOM 2268 C C . GLN A 1 293 ? -41.570 49.286 33.535 1.00 40.72 293 GLN A C 1
ATOM 2270 O O . GLN A 1 293 ? -42.708 49.760 33.602 1.00 40.72 293 GLN A O 1
ATOM 2275 N N . PRO A 1 294 ? -40.493 50.122 33.618 1.00 54.78 294 PRO A N 1
ATOM 2276 C CA . PRO A 1 294 ? -39.034 49.897 33.477 1.00 54.78 294 PRO A CA 1
ATOM 2277 C C . PRO A 1 294 ? -38.135 50.793 34.405 1.00 54.78 294 PRO A C 1
ATOM 2279 O O . PRO A 1 294 ? -38.622 51.474 35.298 1.00 54.78 294 PRO A O 1
ATOM 2282 N N . GLN A 1 295 ? -36.834 50.858 34.054 1.00 41.97 295 GLN A N 1
ATOM 2283 C CA . GLN A 1 295 ? -35.854 51.973 34.171 1.00 41.97 295 GLN A CA 1
ATOM 2284 C C . GLN A 1 295 ? -34.860 51.957 35.351 1.00 41.97 295 GLN A C 1
ATOM 2286 O O . GLN A 1 295 ? -35.245 52.015 36.507 1.00 41.97 295 GLN A O 1
ATOM 2291 N N . GLN A 1 296 ? -33.572 51.709 35.035 1.00 43.94 296 GLN A N 1
ATOM 2292 C CA . GLN A 1 296 ? -32.439 52.673 34.915 1.00 43.94 296 GLN A CA 1
ATOM 2293 C C . GLN A 1 296 ? -31.888 53.094 36.298 1.00 43.94 296 GLN A C 1
ATOM 2295 O O . GLN A 1 296 ? -32.655 53.406 37.190 1.00 43.94 296 GLN A O 1
ATOM 2300 N N . ARG A 1 297 ? -30.576 53.154 36.569 1.00 38.03 297 ARG A N 1
ATOM 2301 C CA . ARG A 1 297 ? -29.546 53.909 35.841 1.00 38.03 297 ARG A CA 1
ATOM 2302 C C . ARG A 1 297 ? -28.144 53.644 36.439 1.00 38.03 297 ARG A C 1
ATOM 2304 O O . ARG A 1 297 ? -28.030 53.454 37.640 1.00 38.03 297 ARG A O 1
ATOM 2311 N N . MET A 1 298 ? -27.142 53.693 35.555 1.00 43.62 298 MET A N 1
ATOM 2312 C CA . MET A 1 298 ? -25.718 54.081 35.686 1.00 43.62 298 MET A CA 1
ATOM 2313 C C . MET A 1 298 ? -25.119 54.276 37.091 1.00 43.62 298 MET A C 1
ATOM 2315 O O . MET A 1 298 ? -25.575 55.141 37.831 1.00 43.62 298 MET A O 1
ATOM 2319 N N . THR A 1 299 ? -23.962 53.652 37.324 1.00 55.38 299 THR A N 1
ATOM 2320 C CA . THR A 1 299 ? -22.635 54.296 37.170 1.00 55.38 299 THR A CA 1
ATOM 2321 C C . THR A 1 299 ? -21.569 53.233 36.976 1.00 55.38 299 THR A C 1
ATOM 2323 O O . THR A 1 299 ? -21.772 52.126 37.517 1.00 55.38 299 THR A O 1
#

Radius of gyration: 40.13 Å; chains: 1; bounding box: 103×114×77 Å